Protein AF-A0A7C0XGK3-F1 (afdb_monomer)

Secondary structure (DSSP, 8-state):
-HHHHHHHHHHHHHHHHHHHHH---SSS----HHHHHHHHHHHHHHHTTS-HHHHHHHHHHHHHHHHHHHHHHHHHHHHHHHHHHHHHHHHHT-SS--HHHHHHHHHHHHHHHHHHHHHHHHHHHHHHHHHHHHH---HHHHHHHHHHHHHHHHHHHHHHHHHHHHHHH--S-PPPHHHHHHHHHHTTSS---PPPHHHHHHHHHHHT---

Solvent-accessible surface area (backbone atoms only — not comparable to full-atom values): 11890 Å² total; per-residue (Å²): 111,69,70,64,50,55,53,49,56,52,53,43,53,55,49,53,50,49,58,60,65,51,66,43,84,74,70,94,50,71,74,56,63,69,60,51,46,52,49,47,38,55,38,35,64,55,45,76,75,51,55,70,72,56,21,49,54,50,22,52,57,52,46,55,62,45,50,58,56,48,52,52,52,49,55,51,37,52,52,50,52,54,49,48,54,52,50,50,56,57,46,72,73,42,95,70,62,57,49,74,60,51,50,53,47,52,54,50,51,52,49,43,52,49,47,51,46,46,47,55,44,51,52,50,48,44,52,45,50,32,45,29,38,52,73,60,44,55,42,66,64,50,38,55,56,46,50,58,48,51,51,55,42,50,55,50,50,53,60,48,51,57,51,54,53,53,62,75,69,67,78,94,66,87,67,60,68,64,63,56,50,53,55,34,33,78,74,68,76,40,80,76,78,71,75,55,67,66,60,56,48,54,50,32,65,73,69,69,66,74,134

Mean predicted aligned error: 11.54 Å

Structure (mmCIF, N/CA/C/O backbone):
data_AF-A0A7C0XGK3-F1
#
_entry.id   AF-A0A7C0XGK3-F1
#
loop_
_atom_site.group_PDB
_atom_site.id
_atom_site.type_symbol
_atom_site.label_atom_id
_atom_site.label_alt_id
_atom_site.label_comp_id
_atom_site.label_asym_id
_atom_site.label_entity_id
_atom_site.label_seq_id
_atom_site.pdbx_PDB_ins_code
_atom_site.Cartn_x
_atom_site.Cartn_y
_atom_site.Cartn_z
_atom_site.occupancy
_atom_site.B_iso_or_equiv
_atom_site.auth_seq_id
_atom_site.auth_comp_id
_atom_site.auth_asym_id
_atom_site.auth_atom_id
_atom_site.pdbx_PDB_model_num
ATOM 1 N N . MET A 1 1 ? 28.664 -6.748 -25.716 1.00 57.19 1 MET A N 1
ATOM 2 C CA . MET A 1 1 ? 27.276 -6.239 -25.561 1.00 57.19 1 MET A CA 1
ATOM 3 C C . MET A 1 1 ? 26.579 -6.774 -24.309 1.00 57.19 1 MET A C 1
ATOM 5 O O . MET A 1 1 ? 26.089 -5.961 -23.534 1.00 57.19 1 MET A O 1
ATOM 9 N N . VAL A 1 2 ? 26.642 -8.084 -24.043 1.00 55.72 2 VAL A N 1
ATOM 10 C CA . VAL A 1 2 ? 25.993 -8.767 -22.899 1.00 55.72 2 VAL A CA 1
ATOM 11 C C . VAL A 1 2 ? 26.302 -8.158 -21.516 1.00 55.72 2 VAL A C 1
ATOM 13 O O . VAL A 1 2 ? 25.405 -7.996 -20.692 1.00 55.72 2 VAL A O 1
ATOM 16 N N . LEU A 1 3 ? 27.549 -7.739 -21.255 1.00 61.75 3 LEU A N 1
ATOM 17 C CA . LEU A 1 3 ? 27.932 -7.096 -19.983 1.00 61.75 3 LEU A CA 1
ATOM 18 C C . LEU A 1 3 ? 27.256 -5.727 -19.765 1.00 61.75 3 LEU A C 1
ATOM 20 O O . LEU A 1 3 ? 26.816 -5.429 -18.656 1.00 61.75 3 LEU A O 1
ATOM 24 N N . LYS A 1 4 ? 27.105 -4.914 -20.824 1.00 62.25 4 LYS A N 1
ATOM 25 C CA . LYS A 1 4 ? 26.388 -3.625 -20.751 1.00 62.25 4 LYS A CA 1
ATOM 26 C C . LYS A 1 4 ? 24.880 -3.828 -20.533 1.00 62.25 4 LYS A C 1
ATOM 28 O O . LYS A 1 4 ? 24.267 -3.031 -19.832 1.00 62.25 4 LYS A O 1
ATOM 33 N N . GLN A 1 5 ? 24.295 -4.893 -21.088 1.00 59.72 5 GLN A N 1
ATOM 34 C CA . GLN A 1 5 ? 22.875 -5.247 -20.920 1.00 59.72 5 GLN A CA 1
ATOM 35 C C . GLN A 1 5 ? 22.555 -5.750 -19.502 1.00 59.72 5 GLN A C 1
ATOM 37 O O . GLN A 1 5 ? 21.605 -5.269 -18.878 1.00 59.72 5 GLN A O 1
ATOM 42 N N . ARG A 1 6 ? 23.404 -6.620 -18.931 1.00 67.62 6 ARG A N 1
ATOM 43 C CA . ARG A 1 6 ? 23.291 -7.037 -17.518 1.00 67.62 6 ARG A CA 1
ATOM 44 C C . ARG A 1 6 ? 23.362 -5.847 -16.554 1.00 67.62 6 ARG A C 1
ATOM 46 O O . ARG A 1 6 ? 22.600 -5.797 -15.591 1.00 67.62 6 ARG A O 1
ATOM 53 N N . GLY A 1 7 ? 24.215 -4.861 -16.844 1.00 80.00 7 GLY A N 1
ATOM 54 C CA . GLY A 1 7 ? 24.306 -3.625 -16.061 1.00 80.00 7 GLY A CA 1
ATOM 55 C C . GLY A 1 7 ? 23.018 -2.789 -16.069 1.00 80.00 7 GLY A C 1
ATOM 56 O O . GLY A 1 7 ? 22.626 -2.272 -15.026 1.00 80.00 7 GLY A O 1
ATOM 57 N N . ARG A 1 8 ? 22.323 -2.691 -17.214 1.00 83.12 8 ARG A N 1
ATOM 58 C CA . ARG A 1 8 ? 21.055 -1.940 -17.329 1.00 83.12 8 ARG A CA 1
ATOM 59 C C . ARG A 1 8 ? 19.913 -2.603 -16.570 1.00 83.12 8 ARG A C 1
ATOM 61 O O . ARG A 1 8 ? 19.235 -1.926 -15.808 1.00 83.12 8 ARG A O 1
ATOM 68 N N . THR A 1 9 ? 19.753 -3.915 -16.729 1.00 85.56 9 THR A N 1
ATOM 69 C CA . THR A 1 9 ? 18.716 -4.694 -16.028 1.00 85.56 9 THR A CA 1
ATOM 70 C C . THR A 1 9 ? 18.857 -4.532 -14.513 1.00 85.56 9 THR A C 1
ATOM 72 O O . THR A 1 9 ? 17.900 -4.184 -13.829 1.00 85.56 9 THR A O 1
ATOM 75 N N . LYS A 1 10 ? 20.089 -4.655 -13.995 1.00 88.38 10 LYS A N 1
ATOM 76 C CA . LYS A 1 10 ? 20.389 -4.414 -12.576 1.00 88.38 10 LYS A CA 1
ATOM 77 C C . LYS A 1 10 ? 20.035 -2.987 -12.144 1.00 88.38 10 LYS A C 1
ATOM 79 O O . LYS A 1 10 ? 19.454 -2.795 -11.085 1.00 88.38 10 LYS A O 1
ATOM 84 N N . LYS A 1 11 ? 20.352 -1.985 -12.969 1.00 89.50 11 LYS A N 1
ATOM 85 C CA . LYS A 1 11 ? 20.044 -0.576 -12.684 1.00 89.50 11 LYS A CA 1
ATOM 86 C C . LYS A 1 11 ? 18.536 -0.312 -12.603 1.00 89.50 11 LYS A C 1
ATOM 88 O O . LYS A 1 11 ? 18.111 0.467 -11.757 1.00 89.50 11 LYS A O 1
ATOM 93 N N . ILE A 1 12 ? 17.737 -0.943 -13.465 1.00 87.69 12 ILE A N 1
ATOM 94 C CA . ILE A 1 12 ? 16.274 -0.812 -13.430 1.00 87.69 12 ILE A CA 1
ATOM 95 C C . ILE A 1 12 ? 15.708 -1.477 -12.170 1.00 87.69 12 ILE A C 1
ATOM 97 O O . ILE A 1 12 ? 14.911 -0.851 -11.480 1.00 87.69 12 ILE A O 1
ATOM 101 N N . LEU A 1 13 ? 16.179 -2.677 -11.815 1.00 90.81 13 LEU A N 1
ATOM 102 C CA . LEU A 1 13 ? 15.760 -3.361 -10.584 1.00 90.81 13 LEU A CA 1
ATOM 103 C C . LEU A 1 13 ? 16.082 -2.555 -9.323 1.00 90.81 13 LEU A C 1
ATOM 105 O O . LEU A 1 13 ? 15.227 -2.408 -8.457 1.00 90.81 13 LEU A O 1
ATOM 109 N N . GLU A 1 14 ? 17.280 -1.974 -9.233 1.00 89.69 14 GLU A N 1
ATOM 110 C CA . GLU A 1 14 ? 17.654 -1.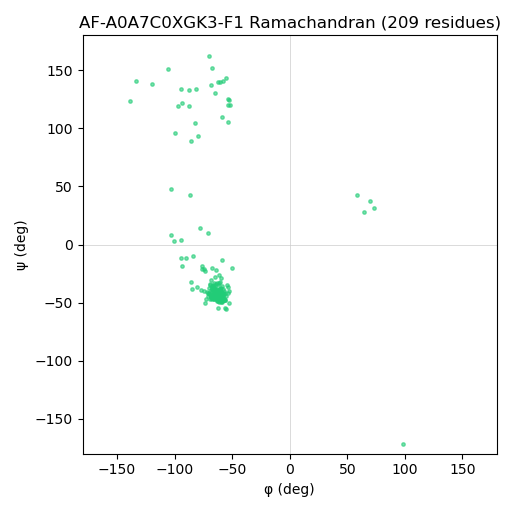110 -8.104 1.00 89.69 14 GLU A CA 1
ATOM 111 C C . GLU A 1 14 ? 16.740 0.117 -7.987 1.00 89.69 14 GLU A C 1
ATOM 113 O O . GLU A 1 14 ? 16.367 0.522 -6.888 1.00 89.69 14 GLU A O 1
ATOM 118 N N . ARG A 1 15 ? 16.333 0.708 -9.114 1.00 88.12 15 ARG A N 1
ATOM 119 C CA . ARG A 1 15 ? 15.388 1.834 -9.123 1.00 88.12 15 ARG A CA 1
ATOM 120 C C . ARG A 1 15 ? 13.972 1.416 -8.734 1.00 88.12 15 ARG A C 1
ATOM 122 O O . ARG A 1 15 ? 13.341 2.120 -7.954 1.00 88.12 15 ARG A O 1
ATOM 129 N N . ALA A 1 16 ? 13.495 0.277 -9.233 1.00 86.94 16 ALA A N 1
ATOM 130 C CA . ALA A 1 16 ? 12.203 -0.282 -8.842 1.00 86.94 16 ALA A CA 1
ATOM 131 C C . ALA A 1 16 ? 12.170 -0.592 -7.335 1.00 86.94 16 ALA A C 1
ATOM 133 O O . ALA A 1 16 ? 11.216 -0.231 -6.651 1.00 86.94 16 ALA A O 1
ATOM 134 N N . LYS A 1 17 ? 13.259 -1.155 -6.796 1.00 87.31 17 LYS A N 1
ATOM 135 C CA . LYS A 1 17 ? 13.432 -1.394 -5.359 1.00 87.31 17 LYS A CA 1
ATOM 136 C C . LYS A 1 17 ? 13.393 -0.096 -4.548 1.00 87.31 17 LYS A C 1
ATOM 138 O O . LYS A 1 17 ? 12.718 -0.042 -3.530 1.00 87.31 17 LYS A O 1
ATOM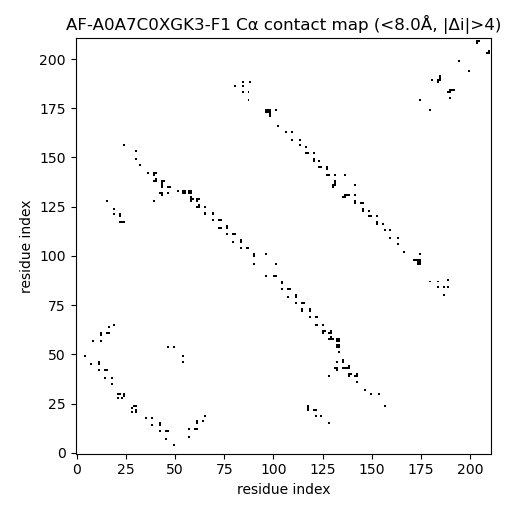 143 N N . ARG A 1 18 ? 14.053 0.970 -5.015 1.00 83.62 18 ARG A N 1
ATOM 144 C CA . ARG A 1 18 ? 13.972 2.291 -4.367 1.00 83.62 18 ARG A CA 1
ATOM 145 C C . ARG A 1 18 ? 12.550 2.841 -4.353 1.00 83.62 18 ARG A C 1
ATOM 147 O O . ARG A 1 18 ? 12.127 3.326 -3.316 1.00 83.62 18 ARG A O 1
ATOM 154 N N . LEU A 1 19 ? 11.813 2.744 -5.462 1.00 80.56 19 LEU A N 1
ATOM 155 C CA . LEU A 1 19 ? 10.409 3.175 -5.510 1.00 80.56 19 LEU A CA 1
ATOM 156 C C . LEU A 1 19 ? 9.549 2.401 -4.511 1.00 80.56 19 LEU A C 1
ATOM 158 O O . LEU A 1 19 ? 8.789 3.013 -3.769 1.00 80.56 19 LEU A O 1
ATOM 162 N N . ARG A 1 20 ? 9.719 1.077 -4.446 1.00 84.75 20 ARG A N 1
ATOM 163 C CA . ARG A 1 20 ? 9.061 0.217 -3.456 1.00 84.75 20 ARG A CA 1
ATOM 164 C C . ARG A 1 20 ? 9.365 0.660 -2.021 1.00 84.75 20 ARG A C 1
ATOM 166 O O . ARG A 1 20 ? 8.452 0.780 -1.214 1.00 84.75 20 ARG A O 1
ATOM 173 N N . ASP A 1 21 ? 10.637 0.908 -1.715 1.00 80.06 21 ASP A N 1
ATOM 174 C CA . ASP A 1 21 ? 11.097 1.262 -0.366 1.00 80.06 21 ASP A CA 1
ATOM 175 C C . ASP A 1 21 ? 10.763 2.723 0.014 1.00 80.06 21 ASP A C 1
ATOM 177 O O . ASP A 1 21 ? 10.744 3.067 1.192 1.00 80.06 21 ASP A O 1
ATOM 181 N N . MET A 1 22 ? 10.471 3.591 -0.963 1.00 71.62 22 MET A N 1
ATOM 182 C CA . MET A 1 22 ? 9.989 4.959 -0.726 1.00 71.62 22 MET A CA 1
ATOM 183 C C . MET A 1 22 ? 8.523 5.015 -0.282 1.00 71.62 22 MET A C 1
ATOM 185 O O . MET A 1 22 ? 8.121 6.003 0.328 1.00 71.62 22 MET A O 1
ATOM 189 N N . ILE A 1 23 ? 7.728 3.976 -0.552 1.00 66.44 23 ILE A N 1
ATOM 190 C CA . ILE A 1 23 ? 6.318 3.872 -0.134 1.00 66.44 23 ILE A CA 1
ATOM 191 C C . ILE A 1 23 ? 6.255 3.268 1.283 1.00 66.44 23 ILE A C 1
ATOM 193 O O . ILE A 1 23 ? 5.456 2.390 1.591 1.00 66.44 23 ILE A O 1
ATOM 197 N N . GLU A 1 24 ? 7.144 3.709 2.170 1.00 61.53 24 GLU A N 1
ATOM 198 C CA . GLU A 1 24 ? 7.035 3.465 3.606 1.00 61.53 24 GLU A CA 1
ATOM 199 C C . GLU A 1 24 ? 6.457 4.730 4.245 1.00 61.53 24 GLU A C 1
ATOM 201 O O . GLU A 1 24 ? 7.181 5.674 4.537 1.00 61.53 24 GLU A O 1
ATOM 206 N N . LEU A 1 25 ? 5.136 4.753 4.463 1.00 52.69 25 LEU A N 1
ATOM 207 C CA . LEU A 1 25 ? 4.420 5.870 5.109 1.00 52.69 25 LEU A CA 1
ATOM 208 C C . LEU A 1 25 ? 4.577 5.876 6.643 1.00 52.69 25 LEU A C 1
ATOM 210 O O . LEU A 1 25 ? 3.820 6.539 7.345 1.00 52.69 25 LEU A O 1
ATOM 214 N N . SER A 1 26 ? 5.527 5.111 7.187 1.00 45.66 26 SER A N 1
ATOM 215 C CA . SER A 1 26 ? 5.855 5.124 8.613 1.00 45.66 26 SER A CA 1
ATOM 216 C C . SER A 1 26 ? 7.061 6.032 8.879 1.00 45.66 26 SER A C 1
ATOM 218 O O . SER A 1 26 ? 8.160 5.747 8.402 1.00 45.66 26 SER A O 1
ATOM 220 N N . GLY A 1 27 ? 6.864 7.081 9.684 1.00 49.22 27 GLY A N 1
ATOM 221 C CA . GLY A 1 27 ? 7.887 8.070 10.062 1.00 49.22 27 GLY A CA 1
ATOM 222 C C . GLY A 1 27 ? 7.837 9.358 9.228 1.00 49.22 27 GLY A C 1
ATOM 223 O O . GLY A 1 27 ? 6.936 9.542 8.420 1.00 49.22 27 GLY A O 1
ATOM 224 N N . ASP A 1 28 ? 8.833 10.237 9.381 1.00 44.88 28 ASP A N 1
ATOM 225 C CA . ASP A 1 28 ? 8.894 11.572 8.739 1.00 44.88 28 ASP A CA 1
ATOM 226 C C . ASP A 1 28 ? 9.144 11.548 7.214 1.00 44.88 28 ASP A C 1
ATOM 228 O O . ASP A 1 28 ? 9.438 12.570 6.585 1.00 44.88 28 ASP A O 1
ATOM 232 N N . ARG A 1 29 ? 9.079 10.373 6.580 1.00 50.00 29 ARG A N 1
ATOM 233 C CA . ARG A 1 29 ? 9.390 10.200 5.159 1.00 50.00 29 ARG A CA 1
ATOM 234 C C . ARG A 1 29 ? 8.158 10.501 4.315 1.00 50.00 29 ARG A C 1
ATOM 236 O O . ARG A 1 29 ? 7.381 9.616 3.974 1.00 50.00 29 ARG A O 1
ATOM 243 N N . ARG A 1 30 ? 7.996 11.772 3.943 1.00 55.66 30 ARG A N 1
ATOM 244 C CA . ARG A 1 30 ? 7.049 12.164 2.891 1.00 55.66 30 ARG A CA 1
ATOM 245 C C . ARG A 1 30 ? 7.445 11.523 1.56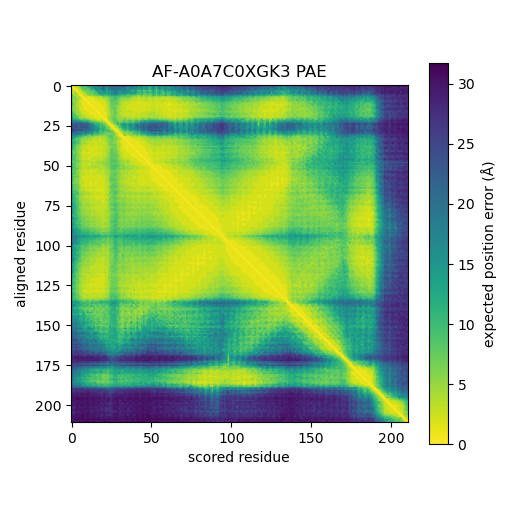2 1.00 55.66 30 ARG A C 1
ATOM 247 O O . ARG A 1 30 ? 8.624 11.481 1.208 1.00 55.66 30 ARG A O 1
ATOM 254 N N . ILE A 1 31 ? 6.442 11.073 0.812 1.00 62.84 31 ILE A N 1
ATOM 255 C CA . ILE A 1 31 ? 6.610 10.631 -0.572 1.00 62.84 31 ILE A CA 1
ATOM 256 C C . ILE A 1 31 ? 7.1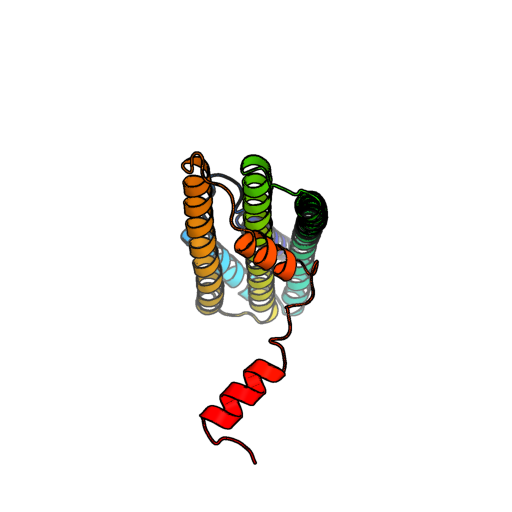90 11.800 -1.387 1.00 62.84 31 ILE A C 1
ATOM 258 O O . ILE A 1 31 ? 6.503 12.788 -1.646 1.00 62.84 31 ILE A O 1
ATOM 262 N N . ASP A 1 32 ? 8.456 11.701 -1.806 1.00 70.88 32 ASP A N 1
ATOM 263 C CA . ASP A 1 32 ? 9.064 12.693 -2.698 1.00 70.88 32 ASP A CA 1
ATOM 264 C C . ASP A 1 32 ? 8.635 12.443 -4.149 1.00 70.88 32 ASP A C 1
ATOM 266 O O . ASP A 1 32 ? 9.255 11.689 -4.908 1.00 70.88 32 ASP A O 1
ATOM 270 N N . MET A 1 33 ? 7.568 13.139 -4.534 1.00 70.38 33 MET A N 1
ATOM 271 C CA . MET A 1 33 ? 6.983 13.124 -5.874 1.00 70.38 33 MET A CA 1
ATOM 272 C C . MET A 1 33 ? 8.006 13.438 -6.972 1.00 70.38 33 MET A C 1
ATOM 274 O O . MET A 1 33 ? 7.978 12.834 -8.047 1.00 70.38 33 MET A O 1
ATOM 278 N N . LYS A 1 34 ? 8.959 14.345 -6.719 1.00 75.50 34 LYS A N 1
ATOM 279 C CA . LYS A 1 34 ? 9.990 14.701 -7.703 1.00 75.50 34 LYS A CA 1
ATOM 280 C C . LYS A 1 34 ? 10.924 13.519 -7.952 1.00 75.50 34 LYS A C 1
ATOM 282 O O . LYS A 1 34 ? 11.245 13.220 -9.106 1.00 75.50 34 LYS A O 1
ATOM 287 N N . THR A 1 35 ? 11.317 12.828 -6.885 1.00 77.94 35 THR A N 1
ATOM 288 C CA . THR A 1 35 ? 12.155 11.626 -6.968 1.00 77.94 35 THR A CA 1
ATOM 289 C C . THR A 1 35 ? 11.422 10.471 -7.646 1.00 77.94 35 THR A C 1
ATOM 291 O O . THR A 1 35 ? 12.020 9.789 -8.484 1.00 77.94 35 THR A O 1
ATOM 294 N N . ILE A 1 36 ? 10.125 10.282 -7.383 1.00 76.88 36 ILE A N 1
ATOM 295 C CA . ILE A 1 36 ? 9.326 9.263 -8.079 1.00 76.88 36 ILE A CA 1
ATOM 296 C C . ILE A 1 36 ? 9.271 9.544 -9.584 1.00 76.88 36 ILE A C 1
ATOM 298 O O . ILE A 1 36 ? 9.595 8.659 -10.383 1.00 76.88 36 ILE A O 1
ATOM 302 N N . ARG A 1 37 ? 8.941 10.782 -9.985 1.00 75.62 37 ARG A N 1
ATOM 303 C CA . ARG A 1 37 ? 8.871 11.179 -11.401 1.00 75.62 37 ARG A CA 1
ATOM 304 C C . ARG A 1 37 ? 10.183 10.935 -12.128 1.00 75.62 37 ARG A C 1
ATOM 306 O O . ARG A 1 37 ? 10.200 10.369 -13.222 1.00 75.62 37 ARG A O 1
ATOM 313 N N . LEU A 1 38 ? 11.288 11.367 -11.519 1.00 82.31 38 LEU A N 1
ATOM 314 C CA . LEU A 1 38 ? 12.618 11.185 -12.087 1.00 82.31 38 LEU A CA 1
ATOM 315 C C . LEU A 1 38 ? 12.938 9.696 -12.253 1.00 82.31 38 LEU A C 1
ATOM 317 O O . LEU A 1 38 ? 13.403 9.280 -13.313 1.00 82.31 38 LEU A O 1
ATOM 321 N N . THR A 1 39 ? 12.630 8.888 -11.239 1.00 83.50 39 THR A N 1
ATOM 322 C CA . THR A 1 39 ? 12.921 7.453 -11.250 1.00 83.50 39 THR A CA 1
ATOM 323 C C . THR A 1 39 ? 12.130 6.715 -12.331 1.00 83.50 39 THR A C 1
ATOM 325 O O . THR A 1 39 ? 12.717 5.922 -13.066 1.00 83.50 39 THR A O 1
ATOM 328 N N . LEU A 1 40 ? 10.837 7.013 -12.503 1.00 79.94 40 LEU A N 1
ATOM 329 C CA . LEU A 1 40 ? 10.013 6.433 -13.574 1.00 79.94 40 LEU A CA 1
ATOM 330 C C . LEU A 1 40 ? 10.543 6.796 -14.963 1.00 79.94 40 LEU A C 1
ATOM 332 O O . LEU A 1 40 ? 10.686 5.925 -15.822 1.00 79.94 40 LEU A O 1
ATOM 336 N N . ARG A 1 41 ? 10.914 8.066 -15.169 1.00 82.31 41 ARG A N 1
ATOM 337 C CA . ARG A 1 41 ? 11.508 8.526 -16.431 1.00 82.31 41 ARG A CA 1
ATOM 338 C C . ARG A 1 41 ? 12.818 7.817 -16.737 1.00 82.31 41 ARG A C 1
ATOM 340 O O . ARG A 1 41 ? 13.066 7.420 -17.874 1.00 82.31 41 ARG A O 1
ATOM 347 N N . GLU A 1 42 ? 13.658 7.637 -15.729 1.00 85.69 42 GLU A N 1
ATOM 348 C CA . GLU A 1 42 ? 14.908 6.905 -15.867 1.00 85.69 42 GLU A CA 1
ATOM 349 C C . GLU A 1 42 ? 14.708 5.414 -16.171 1.00 85.69 42 GLU A C 1
ATOM 351 O O . GLU A 1 42 ? 15.473 4.859 -16.962 1.00 85.69 42 GLU A O 1
ATOM 356 N N . ILE A 1 43 ? 13.704 4.774 -15.563 1.00 85.44 43 ILE A N 1
ATOM 357 C CA . ILE A 1 43 ? 13.334 3.381 -15.846 1.00 85.44 43 ILE A CA 1
ATOM 358 C C . ILE A 1 43 ? 12.883 3.251 -17.300 1.00 85.44 43 ILE A C 1
ATOM 360 O O . ILE A 1 43 ? 13.481 2.478 -18.045 1.00 85.44 43 ILE A O 1
ATOM 364 N N . ALA A 1 44 ? 11.907 4.047 -17.732 1.00 82.50 44 ALA A N 1
ATOM 365 C CA . ALA A 1 44 ? 11.369 4.001 -19.090 1.00 82.50 44 ALA A CA 1
ATOM 366 C C . ALA A 1 44 ? 12.449 4.254 -20.165 1.00 82.50 44 ALA A C 1
ATOM 368 O O . ALA A 1 44 ? 12.541 3.515 -21.146 1.00 82.50 44 ALA A O 1
ATOM 369 N N . ASN A 1 45 ? 13.352 5.219 -19.943 1.00 83.56 45 ASN A N 1
ATOM 370 C CA . ASN A 1 45 ? 14.482 5.486 -20.844 1.00 83.56 45 ASN A CA 1
ATOM 371 C C . ASN A 1 45 ? 15.454 4.301 -20.987 1.00 83.56 45 ASN A C 1
ATOM 373 O O . ASN A 1 45 ? 16.101 4.149 -22.027 1.00 83.56 45 ASN A O 1
ATOM 377 N N . ASP A 1 46 ? 15.635 3.504 -19.933 1.00 86.00 46 ASP A N 1
ATOM 378 C CA . ASP A 1 46 ? 16.512 2.334 -19.968 1.00 86.00 46 ASP A CA 1
ATOM 379 C C . ASP A 1 46 ? 15.784 1.086 -20.498 1.00 86.00 46 ASP A C 1
ATOM 381 O O . ASP A 1 46 ? 16.409 0.301 -21.213 1.00 86.00 46 ASP A O 1
ATOM 385 N N . VAL A 1 47 ? 14.475 0.958 -20.246 1.00 85.44 47 VAL A N 1
ATOM 386 C CA . VAL A 1 47 ? 13.581 -0.076 -20.806 1.00 85.44 47 VAL A CA 1
ATOM 387 C C . VAL A 1 47 ? 13.483 0.026 -22.327 1.00 85.44 47 VAL A C 1
ATOM 389 O O . VAL A 1 47 ? 13.566 -0.996 -23.003 1.00 85.44 47 VAL A O 1
ATOM 392 N N . ALA A 1 48 ? 13.401 1.238 -22.885 1.00 83.81 48 ALA A N 1
ATOM 393 C CA . ALA A 1 48 ? 13.345 1.462 -24.336 1.00 83.81 48 ALA A CA 1
ATOM 394 C C . ALA A 1 48 ? 14.565 0.901 -25.104 1.00 83.81 48 ALA A C 1
ATOM 396 O O . ALA A 1 48 ? 14.548 0.808 -26.328 1.00 83.81 48 ALA A O 1
ATOM 397 N N . LYS A 1 49 ? 15.642 0.535 -24.395 1.00 85.81 49 LYS A N 1
ATOM 398 C CA . LYS A 1 49 ? 16.884 -0.024 -24.956 1.00 85.81 49 LYS A CA 1
ATOM 399 C C . LYS A 1 49 ? 16.996 -1.543 -24.769 1.00 85.81 49 LYS A C 1
ATOM 401 O O . LYS A 1 49 ? 18.091 -2.080 -24.973 1.00 85.81 49 LYS A O 1
ATOM 406 N N . LEU A 1 50 ? 15.937 -2.199 -24.294 1.00 85.56 50 LEU A N 1
ATOM 407 C CA . LEU A 1 50 ? 15.860 -3.639 -24.048 1.00 85.56 50 LEU A CA 1
ATOM 408 C C . LEU A 1 50 ? 15.008 -4.330 -25.117 1.00 85.56 50 LEU A C 1
ATOM 410 O O . LEU A 1 50 ? 14.080 -3.744 -25.671 1.00 85.56 50 LEU A O 1
ATOM 414 N N . SER A 1 51 ? 15.312 -5.598 -25.380 1.00 88.00 51 SER A N 1
ATOM 415 C CA . SER A 1 51 ? 14.454 -6.481 -26.180 1.00 88.00 51 SER A CA 1
ATOM 416 C C . SER A 1 51 ? 13.164 -6.843 -25.433 1.00 88.00 51 SER A C 1
ATOM 418 O O . SER A 1 51 ? 13.086 -6.723 -24.213 1.00 88.00 51 SER A O 1
ATOM 420 N N . GLU A 1 52 ? 12.144 -7.322 -26.147 1.00 87.06 52 GLU A N 1
ATOM 421 C CA . GLU A 1 52 ? 10.887 -7.807 -25.543 1.00 87.06 52 GLU A CA 1
ATOM 422 C C . GLU A 1 52 ? 11.114 -8.902 -24.497 1.00 87.06 52 GLU A C 1
ATOM 424 O O . GLU A 1 52 ? 10.608 -8.802 -23.385 1.00 87.06 52 GLU A O 1
ATOM 429 N N . ILE A 1 53 ? 11.974 -9.877 -24.796 1.00 89.12 53 ILE A N 1
ATOM 430 C CA . ILE A 1 53 ? 12.306 -10.971 -23.870 1.00 89.12 53 ILE A CA 1
ATOM 431 C C . ILE A 1 53 ? 12.952 -10.432 -22.582 1.00 89.12 53 ILE A C 1
ATOM 433 O O . ILE A 1 53 ? 12.680 -10.918 -21.482 1.00 89.12 53 ILE A O 1
ATOM 437 N N . GLU A 1 54 ? 13.821 -9.424 -22.698 1.00 87.81 54 GLU A N 1
ATOM 438 C CA . GLU A 1 54 ? 14.439 -8.775 -21.537 1.00 87.81 54 GLU A CA 1
ATOM 439 C C . GLU A 1 54 ? 13.415 -7.976 -20.724 1.00 87.81 54 GLU A C 1
ATOM 441 O O . GLU A 1 54 ? 13.469 -8.010 -19.494 1.00 87.8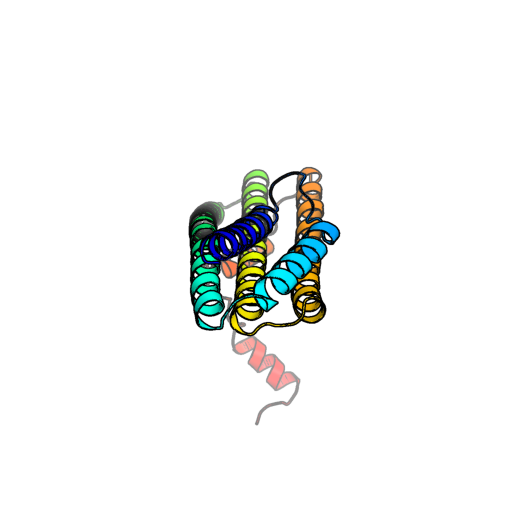1 54 GLU A O 1
ATOM 446 N N . ARG A 1 55 ? 12.477 -7.297 -21.395 1.00 89.12 55 ARG A N 1
ATOM 447 C CA . ARG A 1 55 ? 11.377 -6.558 -20.763 1.00 89.12 55 ARG A CA 1
ATOM 448 C C . ARG A 1 55 ? 10.457 -7.486 -19.975 1.00 89.12 55 ARG A C 1
ATOM 450 O O . ARG A 1 55 ? 10.235 -7.232 -18.796 1.00 89.12 55 ARG A O 1
ATOM 457 N N . ASP A 1 56 ? 10.021 -8.596 -20.564 1.00 90.31 56 ASP A N 1
ATOM 458 C CA . ASP A 1 56 ? 9.180 -9.590 -19.885 1.00 90.31 56 ASP A CA 1
ATOM 459 C C . ASP A 1 56 ? 9.873 -10.193 -18.660 1.00 90.31 56 ASP A C 1
ATOM 461 O O . ASP A 1 56 ? 9.280 -10.314 -17.585 1.00 90.31 56 ASP A O 1
ATOM 465 N N . ARG A 1 57 ? 11.155 -10.555 -18.792 1.00 91.38 57 ARG A N 1
ATOM 466 C CA . ARG A 1 57 ? 11.928 -11.096 -17.668 1.00 91.38 57 ARG A CA 1
ATOM 467 C C . ARG A 1 57 ? 12.061 -10.075 -16.541 1.00 91.38 57 ARG A C 1
ATOM 469 O O . ARG A 1 57 ? 11.917 -10.435 -15.377 1.00 91.38 57 ARG A O 1
ATOM 476 N N . LEU A 1 58 ? 12.348 -8.824 -16.886 1.00 91.88 58 LEU A N 1
ATOM 477 C CA . LEU A 1 58 ? 12.500 -7.738 -15.926 1.00 91.88 58 LEU A CA 1
ATOM 478 C C . LEU A 1 58 ? 11.174 -7.399 -15.236 1.00 91.88 58 LEU A C 1
ATOM 480 O O . LEU A 1 58 ? 11.174 -7.162 -14.033 1.00 91.88 58 LEU A O 1
ATOM 484 N N . ALA A 1 59 ? 10.059 -7.429 -15.968 1.00 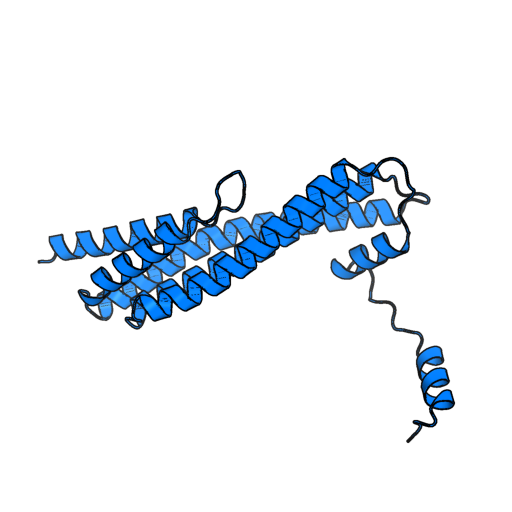92.50 59 ALA A N 1
ATOM 485 C CA . ALA A 1 59 ? 8.724 -7.215 -15.424 1.00 92.50 59 ALA A CA 1
ATOM 486 C C . ALA A 1 59 ? 8.389 -8.245 -14.332 1.00 92.50 59 ALA A C 1
ATOM 488 O O . ALA A 1 59 ? 7.993 -7.847 -13.243 1.00 92.50 59 ALA A O 1
ATOM 489 N N . ARG A 1 60 ? 8.664 -9.539 -14.563 1.00 93.50 60 ARG A N 1
ATOM 490 C CA . ARG A 1 60 ? 8.484 -10.592 -13.539 1.00 93.50 60 ARG A CA 1
ATOM 491 C C . ARG A 1 60 ? 9.351 -10.368 -12.302 1.00 93.50 60 ARG A C 1
ATOM 493 O O . ARG A 1 60 ? 8.880 -10.495 -11.186 1.00 93.50 60 ARG A O 1
ATOM 500 N N . GLN A 1 61 ? 10.611 -9.974 -12.491 1.00 93.62 61 GLN A N 1
ATOM 501 C CA . GLN A 1 61 ? 11.500 -9.685 -11.360 1.00 93.62 61 GLN A CA 1
ATOM 502 C C . GLN A 1 61 ? 11.047 -8.466 -10.547 1.00 93.62 61 GLN A C 1
ATOM 504 O O . GLN A 1 61 ? 11.278 -8.412 -9.342 1.00 93.62 61 GLN A O 1
ATOM 509 N N . ILE A 1 62 ? 10.451 -7.465 -11.200 1.00 91.44 62 ILE A N 1
ATOM 510 C CA . ILE A 1 62 ? 9.851 -6.315 -10.517 1.00 91.44 62 ILE A CA 1
ATOM 511 C C . ILE A 1 62 ? 8.597 -6.751 -9.760 1.00 91.44 62 ILE A C 1
ATOM 513 O O . ILE A 1 62 ? 8.432 -6.338 -8.618 1.00 91.44 62 ILE A O 1
ATOM 517 N N . ASP A 1 63 ? 7.759 -7.593 -10.361 1.00 93.25 63 ASP A N 1
ATOM 518 C CA . ASP A 1 63 ? 6.571 -8.153 -9.716 1.00 93.25 63 ASP A CA 1
ATOM 519 C C . ASP A 1 63 ? 6.944 -8.890 -8.417 1.00 93.25 63 ASP A C 1
ATOM 521 O O . ASP A 1 63 ? 6.524 -8.467 -7.338 1.00 93.25 63 ASP A O 1
ATOM 525 N N . ASP A 1 64 ? 7.876 -9.852 -8.492 1.00 93.50 64 ASP A N 1
ATOM 526 C CA . ASP A 1 64 ? 8.388 -10.614 -7.338 1.00 93.50 64 ASP A CA 1
ATOM 527 C C . ASP A 1 64 ? 8.897 -9.693 -6.205 1.00 93.50 64 ASP A C 1
ATOM 529 O O . ASP A 1 64 ? 8.638 -9.919 -5.019 1.00 93.50 64 ASP A O 1
ATOM 533 N N . LEU A 1 65 ? 9.616 -8.616 -6.560 1.00 89.69 65 LEU A N 1
ATOM 534 C CA . LEU A 1 65 ? 10.167 -7.652 -5.597 1.00 89.69 65 LEU A CA 1
ATOM 535 C C . LEU A 1 65 ? 9.089 -6.904 -4.807 1.00 89.69 65 LEU A C 1
ATOM 537 O O . LEU A 1 65 ? 9.340 -6.507 -3.660 1.00 89.69 65 LEU A O 1
ATOM 541 N N . PHE A 1 66 ? 7.943 -6.636 -5.430 1.00 91.00 66 PHE A N 1
ATOM 542 C CA . PHE A 1 66 ? 6.812 -5.977 -4.785 1.00 91.00 66 PHE A CA 1
ATOM 543 C C . PHE A 1 66 ? 5.941 -6.986 -4.036 1.00 91.00 66 PHE A C 1
ATOM 545 O O . PHE A 1 66 ? 5.516 -6.673 -2.923 1.00 91.00 66 PHE A O 1
ATOM 552 N N . GLU A 1 67 ? 5.727 -8.189 -4.579 1.00 92.44 67 GLU A N 1
ATOM 553 C CA . GLU A 1 67 ? 4.944 -9.243 -3.923 1.00 92.44 67 GLU A CA 1
ATOM 554 C C . GLU A 1 67 ? 5.494 -9.597 -2.538 1.00 92.44 67 GLU A C 1
ATOM 556 O O . GLU A 1 67 ? 4.721 -9.689 -1.585 1.00 92.44 67 GLU A O 1
ATOM 561 N N . GLU A 1 68 ? 6.818 -9.697 -2.383 1.00 88.62 68 GLU A N 1
ATOM 562 C CA . GLU A 1 68 ? 7.453 -9.952 -1.082 1.00 88.62 68 GLU A CA 1
ATOM 563 C C . GLU A 1 68 ? 7.062 -8.888 -0.038 1.00 88.62 68 GLU A C 1
ATOM 565 O O . GLU A 1 68 ? 6.655 -9.202 1.084 1.00 88.62 68 GLU A O 1
ATOM 570 N N . LYS A 1 69 ? 7.135 -7.605 -0.415 1.00 85.06 69 LYS A N 1
ATOM 571 C CA . LYS A 1 69 ? 6.808 -6.484 0.480 1.00 85.06 69 LYS A CA 1
ATOM 572 C C . LYS A 1 69 ? 5.309 -6.420 0.777 1.00 85.06 69 LYS A C 1
ATOM 574 O O . LYS A 1 69 ? 4.929 -6.206 1.930 1.00 85.06 69 LYS A O 1
ATOM 579 N N . ILE A 1 70 ? 4.472 -6.631 -0.239 1.00 90.88 70 ILE A N 1
ATOM 580 C CA . ILE A 1 70 ? 3.010 -6.677 -0.114 1.00 90.88 70 ILE A CA 1
ATOM 581 C C . ILE A 1 70 ? 2.602 -7.815 0.827 1.00 90.88 70 ILE A C 1
ATOM 583 O O . ILE A 1 70 ? 1.782 -7.599 1.717 1.00 90.88 70 ILE A O 1
ATOM 587 N N . ALA A 1 71 ? 3.200 -9.001 0.698 1.00 91.06 71 ALA A N 1
ATOM 588 C CA . ALA A 1 71 ? 2.907 -10.149 1.553 1.00 91.06 71 ALA A CA 1
ATOM 589 C C . ALA A 1 71 ? 3.226 -9.870 3.031 1.00 91.06 71 ALA A C 1
ATOM 591 O O . ALA A 1 71 ? 2.404 -10.161 3.904 1.00 91.06 71 ALA A O 1
ATOM 592 N N . ILE A 1 72 ? 4.376 -9.247 3.317 1.00 88.88 72 ILE A N 1
ATOM 593 C CA . ILE A 1 72 ? 4.747 -8.838 4.682 1.00 88.88 72 ILE A CA 1
ATOM 594 C C . ILE A 1 72 ? 3.716 -7.856 5.250 1.00 88.88 72 ILE A C 1
ATOM 596 O O . ILE A 1 72 ? 3.215 -8.056 6.359 1.00 88.88 72 ILE A O 1
ATOM 600 N N . LEU A 1 73 ? 3.368 -6.817 4.484 1.00 87.00 73 LEU A N 1
ATOM 601 C CA . LEU A 1 73 ? 2.429 -5.792 4.933 1.00 87.00 73 LEU A CA 1
ATOM 602 C C . LEU A 1 73 ? 1.013 -6.356 5.133 1.00 87.00 73 LEU A C 1
ATOM 604 O O . LEU A 1 73 ? 0.380 -6.056 6.145 1.00 87.00 73 LEU A O 1
ATOM 608 N N . ARG A 1 74 ? 0.544 -7.245 4.244 1.00 91.88 74 ARG A N 1
ATOM 609 C CA . ARG A 1 74 ? -0.718 -7.988 4.418 1.00 91.88 74 ARG A CA 1
ATOM 610 C C . ARG A 1 74 ? -0.710 -8.795 5.714 1.00 91.88 74 ARG A C 1
ATOM 612 O O . ARG A 1 74 ? -1.673 -8.726 6.476 1.00 91.88 74 ARG A O 1
ATOM 619 N N . GLY A 1 75 ? 0.388 -9.490 6.015 1.00 91.81 75 GLY A N 1
ATOM 620 C CA . GLY A 1 75 ? 0.541 -10.240 7.264 1.00 91.81 75 GLY A CA 1
ATOM 621 C C . GLY A 1 75 ? 0.447 -9.354 8.514 1.00 91.81 75 GLY A C 1
ATOM 622 O O . GLY A 1 75 ? -0.225 -9.708 9.488 1.00 91.81 75 GLY A O 1
ATOM 623 N N . TRP A 1 76 ? 1.068 -8.170 8.492 1.00 90.75 76 TRP A N 1
ATOM 624 C CA . TRP A 1 76 ? 0.958 -7.196 9.586 1.00 90.75 76 TRP A CA 1
ATOM 625 C C . TRP A 1 76 ? -0.460 -6.648 9.731 1.00 90.75 76 TRP A C 1
ATOM 627 O O . TRP A 1 76 ? -1.006 -6.652 10.839 1.00 90.75 76 TRP A O 1
ATOM 637 N N . ARG A 1 77 ? -1.081 -6.258 8.616 1.00 93.12 77 ARG A N 1
ATOM 638 C CA . ARG A 1 77 ? -2.463 -5.777 8.560 1.00 93.12 77 ARG A CA 1
ATOM 639 C C . ARG A 1 77 ? -3.427 -6.808 9.139 1.00 93.12 77 ARG A C 1
ATOM 641 O O . ARG A 1 77 ? -4.241 -6.483 10.002 1.00 93.12 77 ARG A O 1
ATOM 648 N N . GLU A 1 78 ? -3.318 -8.072 8.734 1.00 94.44 78 GLU A N 1
ATOM 649 C CA . GLU A 1 78 ? -4.135 -9.163 9.277 1.00 94.44 78 GLU A CA 1
ATOM 650 C C . GLU A 1 78 ? -3.953 -9.347 10.784 1.00 94.44 78 GLU A C 1
ATOM 652 O O . GLU A 1 78 ? -4.933 -9.543 11.508 1.00 94.44 78 GLU A O 1
ATOM 657 N N . SER A 1 79 ? -2.713 -9.273 11.271 1.00 93.69 79 SER A N 1
ATOM 658 C CA . SER A 1 79 ? -2.417 -9.347 12.704 1.00 93.69 79 SER A CA 1
ATOM 659 C C . SER A 1 79 ? -3.113 -8.218 13.474 1.00 93.69 79 SER A C 1
ATOM 661 O O . SER A 1 79 ? -3.777 -8.470 14.488 1.00 93.69 79 SER A O 1
ATOM 663 N N . ARG A 1 80 ? -3.067 -6.982 12.954 1.00 92.88 80 ARG A N 1
ATOM 664 C CA . ARG A 1 80 ? -3.797 -5.843 13.533 1.00 92.88 80 ARG A CA 1
ATOM 665 C C . ARG A 1 80 ? -5.312 -6.044 13.491 1.00 92.88 80 ARG A C 1
ATOM 667 O O . ARG A 1 80 ? -5.972 -5.774 14.491 1.00 92.88 80 ARG A O 1
ATOM 674 N N . VAL A 1 81 ? -5.862 -6.582 12.401 1.00 95.12 81 VAL A N 1
ATOM 675 C CA . VAL A 1 81 ? -7.300 -6.891 12.286 1.00 95.12 81 VAL A CA 1
ATOM 676 C C . VAL A 1 81 ? -7.741 -7.947 13.303 1.00 95.12 81 VAL A C 1
ATOM 678 O O . VAL A 1 81 ? -8.792 -7.816 13.932 1.00 95.12 81 VAL A O 1
ATOM 681 N N . ARG A 1 82 ? -6.943 -8.996 13.531 1.00 95.06 82 ARG A N 1
ATOM 682 C CA . ARG A 1 82 ? -7.238 -9.977 14.591 1.00 95.06 82 ARG A CA 1
ATOM 683 C C . ARG A 1 82 ? -7.220 -9.313 15.967 1.00 95.06 82 ARG A C 1
ATOM 685 O O . ARG A 1 82 ? -8.112 -9.559 16.780 1.00 95.06 82 ARG A O 1
ATOM 692 N N . ARG A 1 83 ? -6.243 -8.434 16.205 1.00 94.69 83 ARG A N 1
ATOM 693 C CA . ARG A 1 83 ? -6.114 -7.686 17.458 1.00 94.69 83 ARG A CA 1
ATOM 694 C C . ARG A 1 83 ? -7.303 -6.755 17.699 1.00 94.69 83 ARG A C 1
ATOM 696 O O . ARG A 1 83 ? -7.879 -6.819 18.782 1.00 94.69 83 ARG A O 1
ATOM 703 N N . ILE A 1 84 ? -7.713 -5.947 16.718 1.00 93.56 84 ILE A N 1
ATOM 704 C CA . ILE A 1 84 ? -8.849 -5.029 16.893 1.00 93.56 84 ILE A CA 1
ATOM 705 C C . ILE A 1 84 ? -10.150 -5.798 17.113 1.00 93.56 84 ILE A C 1
ATOM 707 O O . ILE A 1 84 ? -10.915 -5.444 18.005 1.00 93.56 84 ILE A O 1
ATOM 711 N N . ARG A 1 85 ? -10.350 -6.921 16.408 1.00 93.75 85 ARG A N 1
ATOM 712 C CA . ARG A 1 85 ? -11.496 -7.811 16.638 1.00 93.75 85 ARG A CA 1
ATOM 713 C C . ARG A 1 85 ? -11.532 -8.344 18.067 1.00 93.75 85 ARG A C 1
ATOM 715 O O . ARG A 1 85 ? -12.591 -8.357 18.685 1.00 93.75 85 ARG A O 1
ATOM 722 N N . SER A 1 86 ? -10.386 -8.771 18.599 1.00 93.81 86 SER A N 1
ATOM 723 C CA . SER A 1 86 ? -10.283 -9.228 19.989 1.00 93.81 86 SER A CA 1
ATOM 724 C C . SER A 1 86 ? -10.612 -8.112 20.981 1.00 93.81 86 SER A C 1
ATOM 726 O O . SER A 1 86 ? -11.356 -8.343 21.929 1.00 93.81 86 SER A O 1
ATOM 728 N N . MET A 1 87 ? -10.090 -6.903 20.755 1.00 92.44 87 MET A N 1
ATOM 729 C CA . MET A 1 87 ? -10.335 -5.753 21.630 1.00 92.44 87 MET A CA 1
ATOM 730 C C . MET A 1 87 ? -11.804 -5.322 21.601 1.00 92.44 87 MET A C 1
ATOM 732 O O . MET A 1 87 ? -12.389 -5.085 22.650 1.00 92.44 87 MET A O 1
ATOM 736 N N . LEU A 1 88 ? -12.428 -5.277 20.424 1.00 91.19 88 LEU A N 1
ATOM 737 C CA . LEU A 1 88 ? -13.847 -4.947 20.278 1.00 91.19 88 LEU A CA 1
ATOM 738 C C . LEU A 1 88 ? -14.755 -5.974 20.973 1.00 91.19 88 LEU A C 1
ATOM 740 O O . LEU A 1 88 ? -15.703 -5.581 21.648 1.00 91.19 88 LEU A O 1
ATOM 744 N N . LYS A 1 89 ? -14.437 -7.276 20.885 1.00 90.44 89 LYS A N 1
ATOM 745 C CA . LYS A 1 89 ? -15.142 -8.322 21.649 1.00 90.44 89 LYS A CA 1
ATOM 746 C C . LYS A 1 89 ? -15.020 -8.111 23.158 1.00 90.44 89 LYS A C 1
ATOM 748 O O . LYS A 1 89 ? -16.011 -8.252 23.863 1.00 90.44 89 LYS A O 1
ATOM 753 N N . GLU A 1 90 ? -13.829 -7.764 23.649 1.00 89.69 90 GLU A N 1
ATOM 754 C CA . GLU A 1 90 ? -13.610 -7.458 25.069 1.00 89.69 90 GLU A CA 1
ATOM 755 C C . GLU A 1 90 ? -14.453 -6.253 25.509 1.00 89.69 90 GLU A C 1
ATOM 757 O O . GLU A 1 90 ? -15.127 -6.314 26.535 1.00 89.69 90 GLU A O 1
ATOM 762 N N . LEU A 1 91 ? -14.457 -5.177 24.713 1.00 87.12 91 LEU A N 1
ATOM 763 C CA . LEU A 1 91 ? -15.227 -3.967 24.999 1.00 87.12 91 LEU A CA 1
ATOM 764 C C . LEU A 1 91 ? -16.738 -4.217 25.004 1.00 87.12 91 LEU A C 1
ATOM 766 O O . LEU A 1 91 ? -17.427 -3.683 25.866 1.00 87.12 91 LEU A O 1
ATOM 770 N N . ALA A 1 92 ? -17.244 -5.061 24.104 1.00 85.62 92 ALA A N 1
ATOM 771 C CA . ALA A 1 92 ? -18.665 -5.399 24.026 1.00 85.62 92 ALA A CA 1
ATOM 772 C C . ALA A 1 92 ? -19.201 -6.129 25.274 1.00 85.62 92 ALA A C 1
ATOM 774 O O . ALA A 1 92 ? -20.403 -6.115 25.521 1.00 85.62 92 ALA A O 1
ATOM 775 N N . LEU A 1 93 ? -18.329 -6.763 26.065 1.00 87.19 93 LEU A N 1
ATOM 776 C CA . LEU A 1 93 ? -18.704 -7.427 27.320 1.00 87.19 93 LEU A CA 1
ATOM 777 C C . LEU A 1 93 ? -18.763 -6.459 28.512 1.00 87.19 93 LEU A C 1
ATOM 779 O O . LEU A 1 93 ? -19.204 -6.838 29.599 1.00 87.19 93 LEU A O 1
ATOM 783 N N . MET A 1 94 ? -18.291 -5.222 28.346 1.00 84.06 94 MET A N 1
ATOM 784 C CA . MET A 1 94 ? -18.247 -4.239 29.424 1.00 84.06 94 MET A CA 1
ATOM 785 C C . MET A 1 94 ? -19.560 -3.467 29.496 1.00 84.06 94 MET A C 1
ATOM 787 O O . MET A 1 94 ? -20.025 -2.925 28.502 1.00 84.06 94 MET A O 1
ATOM 791 N N . LYS A 1 95 ? -20.112 -3.326 30.707 1.00 80.69 95 LYS A N 1
ATOM 792 C CA . LYS A 1 95 ? -21.269 -2.442 30.951 1.00 80.69 95 LYS A CA 1
ATOM 793 C C . LYS A 1 95 ? -20.949 -0.963 30.722 1.00 80.69 95 LYS A C 1
ATOM 795 O O . LYS A 1 95 ? -21.842 -0.180 30.440 1.00 80.69 95 LYS A O 1
ATOM 800 N N . LYS A 1 96 ? -19.684 -0.582 30.915 1.00 81.81 96 LYS A N 1
ATOM 801 C CA . LYS A 1 96 ? -19.152 0.755 30.650 1.00 81.81 96 LYS A CA 1
ATOM 802 C C . LYS A 1 96 ? -17.781 0.611 30.010 1.00 81.81 96 LYS A C 1
ATOM 804 O O . LYS A 1 96 ? -16.905 -0.026 30.595 1.00 81.81 96 LYS A O 1
ATOM 809 N N . VAL A 1 97 ? -17.601 1.190 28.827 1.00 81.56 97 VAL A N 1
ATOM 810 C CA . VAL A 1 97 ? -16.348 1.112 28.070 1.00 81.56 97 VAL A CA 1
ATOM 811 C C . VAL A 1 97 ? -15.400 2.236 28.496 1.00 81.56 97 VAL A C 1
ATOM 813 O O . VAL A 1 97 ? -15.725 3.409 28.318 1.00 81.56 97 VAL A O 1
ATOM 816 N N . PRO A 1 98 ? -14.205 1.914 29.024 1.00 83.69 98 PRO A N 1
ATOM 817 C CA . PRO A 1 98 ? -13.211 2.928 29.352 1.00 83.69 98 PRO A CA 1
ATOM 818 C C . PRO A 1 98 ? -12.703 3.645 28.093 1.00 83.69 98 PRO A C 1
ATOM 820 O O . PRO A 1 98 ? -12.259 2.992 27.141 1.00 83.69 98 PRO A O 1
ATOM 823 N N . ARG A 1 99 ? -12.692 4.987 28.095 1.00 80.50 99 ARG A N 1
ATOM 824 C CA . ARG A 1 99 ? -12.264 5.774 26.924 1.00 80.50 99 ARG A CA 1
ATOM 825 C C . ARG A 1 99 ? -10.831 5.479 26.497 1.00 80.50 99 ARG A C 1
ATOM 827 O O . ARG A 1 99 ? -10.568 5.364 25.309 1.00 80.50 99 ARG A O 1
ATOM 834 N N . ASN A 1 100 ? -9.917 5.249 27.438 1.00 81.94 100 ASN A N 1
ATOM 835 C CA . ASN A 1 100 ? -8.539 4.862 27.120 1.00 81.94 100 ASN A CA 1
ATOM 836 C C . ASN A 1 100 ? -8.452 3.552 26.305 1.00 81.94 100 ASN A C 1
ATOM 838 O O . ASN A 1 100 ? -7.603 3.428 25.421 1.00 81.94 100 ASN A O 1
ATOM 842 N N . LYS A 1 101 ? -9.331 2.573 26.564 1.00 84.62 101 LYS A N 1
ATOM 843 C CA . LYS A 1 101 ? -9.413 1.338 25.775 1.00 84.62 101 LYS A CA 1
ATOM 844 C C . LYS A 1 101 ? -10.015 1.608 24.398 1.00 84.62 101 LYS A C 1
ATOM 846 O O . LYS A 1 101 ? -9.500 1.088 23.412 1.00 84.62 101 LYS A O 1
ATOM 851 N N . TYR A 1 102 ? -11.043 2.449 24.320 1.00 84.75 102 TYR A N 1
ATOM 852 C CA . TYR A 1 102 ? -11.653 2.843 23.050 1.00 84.75 102 TYR A CA 1
ATOM 853 C C . TYR A 1 102 ? -10.698 3.643 22.151 1.00 84.75 102 TYR A C 1
ATOM 855 O O . TYR A 1 102 ? -10.545 3.319 20.977 1.00 84.75 102 TYR A O 1
ATOM 863 N N . VAL A 1 103 ? -9.957 4.607 22.703 1.00 83.00 103 VAL A N 1
ATOM 864 C CA . VAL A 1 103 ? -8.918 5.354 21.975 1.00 83.00 103 VAL A CA 1
ATOM 865 C C . VAL A 1 103 ? -7.870 4.400 21.404 1.00 83.00 103 VAL A C 1
ATOM 867 O O . VAL A 1 103 ? -7.520 4.510 20.234 1.00 83.00 103 VAL A O 1
ATOM 870 N N . ARG A 1 104 ? -7.428 3.389 22.165 1.00 84.75 104 ARG A N 1
ATOM 871 C CA . ARG A 1 104 ? -6.507 2.360 21.642 1.00 84.75 104 ARG A CA 1
ATOM 872 C C . ARG A 1 104 ? -7.098 1.575 20.470 1.00 84.75 104 ARG A C 1
ATOM 874 O O . ARG A 1 104 ? -6.367 1.255 19.536 1.00 84.75 104 ARG A O 1
ATOM 881 N N . VAL A 1 105 ? -8.395 1.270 20.509 1.00 89.31 105 VAL A N 1
ATOM 882 C CA . VAL A 1 105 ? -9.108 0.652 19.382 1.00 89.31 105 VAL A CA 1
ATOM 883 C C . VAL A 1 105 ? -9.121 1.594 18.173 1.00 89.31 105 VAL A C 1
ATOM 885 O O . VAL A 1 105 ? -8.793 1.155 17.076 1.00 89.31 105 VAL A O 1
ATOM 888 N N . LYS A 1 106 ? -9.414 2.886 18.357 1.00 85.75 106 LYS A N 1
ATOM 889 C CA . LYS A 1 106 ? -9.413 3.889 17.275 1.00 85.75 106 LYS A CA 1
ATOM 890 C C . LYS A 1 106 ? -8.032 4.119 16.665 1.00 85.75 106 LYS A C 1
ATOM 892 O O . LYS A 1 106 ? -7.908 4.197 15.447 1.00 85.75 106 LYS A O 1
ATOM 897 N N . MET A 1 107 ? -6.981 4.153 17.481 1.00 83.00 107 MET A N 1
ATOM 898 C CA . MET A 1 107 ? -5.603 4.207 16.985 1.00 83.00 107 MET A CA 1
ATOM 899 C C . MET A 1 107 ? -5.270 2.974 16.139 1.00 83.00 107 MET A C 1
ATOM 901 O O . MET A 1 107 ? -4.617 3.092 15.105 1.00 83.00 107 MET A O 1
ATOM 905 N N . LEU A 1 108 ? -5.731 1.793 16.557 1.00 88.12 108 LEU A N 1
ATOM 906 C CA . LEU A 1 108 ? -5.525 0.556 15.810 1.00 88.12 108 LEU A CA 1
ATOM 907 C C . LEU A 1 108 ? -6.344 0.519 14.504 1.00 88.12 108 LEU A C 1
ATOM 909 O O . LEU A 1 108 ? -5.818 0.063 13.494 1.00 88.12 108 LEU A O 1
ATOM 913 N N . ASP A 1 109 ? -7.575 1.041 14.502 1.00 88.62 109 ASP A N 1
ATOM 914 C CA . ASP A 1 109 ? -8.412 1.236 13.303 1.00 88.62 109 ASP A CA 1
ATOM 915 C C . ASP A 1 109 ? -7.700 2.137 12.284 1.00 88.62 109 ASP A C 1
ATOM 917 O O . ASP A 1 109 ? -7.524 1.759 11.126 1.00 88.62 109 ASP A O 1
ATOM 921 N N . ASN A 1 110 ? -7.179 3.282 12.734 1.00 83.19 110 ASN A N 1
ATOM 922 C CA . ASN A 1 110 ? -6.403 4.193 11.890 1.00 83.19 110 ASN A CA 1
ATOM 923 C C . ASN A 1 110 ? -5.130 3.538 11.330 1.00 83.19 110 ASN A C 1
ATOM 925 O O . ASN A 1 110 ? -4.793 3.752 10.169 1.00 83.19 110 ASN A O 1
ATOM 929 N N . GLN A 1 111 ? -4.436 2.712 12.120 1.00 82.69 111 GLN A N 1
ATOM 930 C CA . GLN A 1 111 ? -3.270 1.965 11.636 1.00 82.69 111 GLN A CA 1
ATOM 931 C C . GLN A 1 111 ? -3.643 0.937 10.564 1.00 82.69 111 GLN A C 1
ATOM 933 O O . GLN A 1 111 ? -2.930 0.818 9.577 1.00 82.69 111 GLN A O 1
ATOM 938 N N . ILE A 1 112 ? -4.755 0.216 10.729 1.00 88.06 112 ILE A N 1
ATOM 939 C CA . ILE A 1 112 ? -5.238 -0.746 9.723 1.00 88.06 112 ILE A CA 1
ATOM 940 C C . ILE A 1 112 ? -5.596 -0.024 8.423 1.00 88.06 112 ILE A C 1
ATOM 942 O O . ILE A 1 112 ? -5.230 -0.471 7.344 1.00 88.06 112 ILE A O 1
ATOM 946 N N . LYS A 1 113 ? -6.265 1.121 8.533 1.00 83.88 113 LYS A N 1
ATOM 947 C CA . LYS A 1 113 ? -6.598 1.995 7.407 1.00 83.88 113 LYS A CA 1
ATOM 948 C C . LYS A 1 113 ? -5.362 2.509 6.669 1.00 83.88 113 LYS A C 1
ATOM 950 O O . LYS A 1 113 ? -5.346 2.536 5.441 1.00 83.88 113 LYS A O 1
ATOM 955 N N . LEU A 1 114 ? -4.322 2.893 7.408 1.00 79.38 114 LEU A N 1
ATOM 956 C CA . LEU A 1 114 ? -3.031 3.265 6.835 1.00 79.38 114 LEU A CA 1
ATOM 957 C C . LEU A 1 114 ? -2.378 2.079 6.112 1.00 79.38 114 LEU A C 1
ATOM 959 O O . LEU A 1 114 ? -1.898 2.248 4.994 1.00 79.38 114 LEU A O 1
ATOM 963 N N . ASP A 1 115 ? -2.391 0.890 6.724 1.00 82.69 115 ASP A N 1
ATOM 964 C CA . ASP A 1 115 ? -1.881 -0.339 6.107 1.00 82.69 115 ASP A CA 1
ATOM 965 C C . ASP A 1 115 ? -2.643 -0.655 4.797 1.00 82.69 115 ASP A C 1
ATOM 967 O O . ASP A 1 115 ? -2.017 -0.999 3.795 1.00 82.69 115 ASP A O 1
ATOM 971 N N . ASP A 1 116 ? -3.970 -0.479 4.763 1.00 85.44 116 ASP A N 1
ATOM 972 C CA . ASP A 1 116 ? -4.803 -0.679 3.565 1.00 85.44 116 ASP A CA 1
ATOM 973 C C . ASP A 1 116 ? -4.453 0.335 2.453 1.00 85.44 116 ASP A C 1
ATOM 975 O O . ASP A 1 116 ? -4.260 -0.045 1.295 1.00 85.44 116 ASP A O 1
ATOM 979 N N . ALA A 1 117 ? -4.285 1.618 2.791 1.00 80.06 117 ALA A N 1
ATOM 980 C CA . ALA A 1 117 ? -3.859 2.645 1.834 1.00 80.06 117 ALA A CA 1
ATOM 981 C C . ALA A 1 117 ? -2.449 2.377 1.275 1.00 80.06 117 ALA A C 1
ATOM 983 O O . ALA A 1 117 ? -2.209 2.539 0.076 1.00 80.06 117 ALA A O 1
ATOM 984 N N . LEU A 1 118 ? -1.526 1.924 2.128 1.00 78.56 118 LEU A N 1
ATOM 985 C CA . LEU A 1 118 ? -0.173 1.519 1.744 1.00 78.56 118 LEU A CA 1
ATOM 986 C C . LEU A 1 118 ? -0.173 0.336 0.778 1.00 78.56 118 LEU A C 1
ATOM 988 O O . LEU A 1 118 ? 0.548 0.360 -0.221 1.00 78.56 118 LEU A O 1
ATOM 992 N N . LEU A 1 119 ? -0.977 -0.688 1.068 1.00 86.25 119 LEU A N 1
ATOM 993 C CA . LEU A 1 119 ? -1.131 -1.854 0.202 1.00 86.25 119 LEU A CA 1
ATOM 994 C C . LEU A 1 119 ? -1.624 -1.437 -1.182 1.00 86.25 119 LEU A C 1
ATOM 996 O O . LEU A 1 119 ? -0.987 -1.777 -2.178 1.00 86.25 119 LEU A O 1
ATOM 1000 N N . HIS A 1 120 ? -2.676 -0.621 -1.241 1.00 84.00 120 HIS A N 1
ATOM 1001 C CA . HIS A 1 120 ? -3.186 -0.098 -2.505 1.00 84.00 120 HIS A CA 1
ATOM 1002 C C . HIS A 1 120 ? -2.150 0.742 -3.263 1.00 84.00 120 HIS A C 1
ATOM 1004 O O . HIS A 1 120 ? -2.064 0.653 -4.489 1.00 84.00 120 HIS A O 1
ATOM 1010 N N . ALA A 1 121 ? -1.346 1.549 -2.568 1.00 80.44 121 ALA A N 1
ATOM 1011 C CA . ALA A 1 121 ? -0.281 2.329 -3.193 1.00 80.44 121 ALA A CA 1
ATOM 1012 C C . ALA A 1 121 ? 0.789 1.425 -3.826 1.00 80.44 121 ALA A C 1
ATOM 1014 O O . ALA A 1 121 ? 1.173 1.624 -4.981 1.00 80.44 121 ALA A O 1
ATOM 1015 N N . LEU A 1 122 ? 1.249 0.420 -3.074 1.00 84.75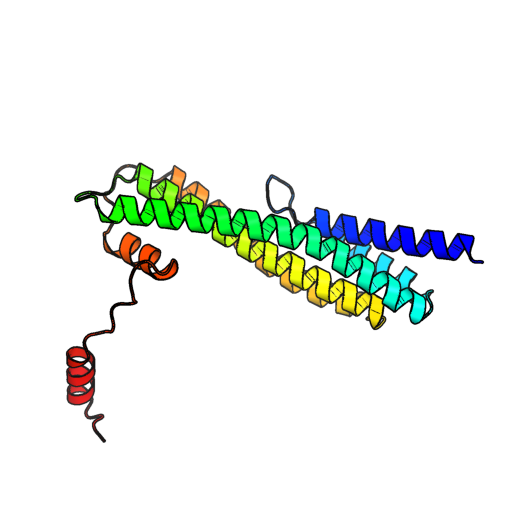 122 LEU A N 1
ATOM 1016 C CA . LEU A 1 122 ? 2.266 -0.538 -3.506 1.00 84.75 122 LEU A CA 1
ATOM 1017 C C . LEU A 1 122 ? 1.791 -1.380 -4.693 1.00 84.75 122 LEU A C 1
ATOM 1019 O O . LEU A 1 122 ? 2.537 -1.516 -5.661 1.00 84.75 122 LEU A O 1
ATOM 1023 N N . GLU A 1 123 ? 0.564 -1.901 -4.640 1.00 89.00 123 GLU A N 1
ATOM 1024 C CA . GLU A 1 123 ? -0.051 -2.683 -5.722 1.00 89.00 123 GLU A CA 1
ATOM 1025 C C . GLU A 1 123 ? -0.160 -1.859 -7.009 1.00 89.00 123 GLU A C 1
ATOM 1027 O O . GLU A 1 123 ? 0.288 -2.292 -8.066 1.00 89.00 123 GLU A O 1
ATOM 1032 N N . ASN A 1 124 ? -0.655 -0.623 -6.919 1.00 85.00 124 ASN A N 1
ATOM 1033 C CA . ASN A 1 124 ? -0.766 0.243 -8.090 1.00 85.00 124 ASN A CA 1
ATOM 1034 C C . ASN A 1 124 ? 0.601 0.610 -8.681 1.00 85.00 124 ASN A C 1
ATOM 1036 O O . ASN A 1 124 ? 0.772 0.603 -9.899 1.00 85.00 124 ASN A O 1
ATOM 1040 N N . ILE A 1 125 ? 1.590 0.946 -7.846 1.00 83.75 125 ILE A N 1
ATOM 1041 C CA . ILE A 1 125 ? 2.928 1.309 -8.334 1.00 83.75 125 ILE A CA 1
ATOM 1042 C C . ILE A 1 125 ? 3.614 0.105 -8.977 1.00 83.75 125 ILE A C 1
ATOM 1044 O O . ILE A 1 125 ? 4.240 0.266 -10.027 1.00 83.75 125 ILE A O 1
ATOM 1048 N N . ARG A 1 126 ? 3.455 -1.091 -8.401 1.00 90.38 126 ARG A N 1
ATOM 1049 C CA . ARG A 1 126 ? 3.882 -2.348 -9.020 1.00 90.38 126 ARG A CA 1
ATOM 1050 C C . ARG A 1 126 ? 3.260 -2.501 -10.401 1.00 90.38 126 ARG A C 1
ATOM 1052 O O . ARG A 1 126 ? 3.999 -2.634 -11.371 1.00 90.38 126 ARG A O 1
ATOM 1059 N N . ASP A 1 127 ? 1.937 -2.422 -10.498 1.00 88.56 127 ASP A N 1
ATOM 1060 C CA . ASP A 1 127 ? 1.214 -2.644 -11.751 1.00 88.56 127 ASP A CA 1
ATOM 1061 C C . ASP A 1 127 ? 1.634 -1.627 -12.823 1.00 88.56 127 ASP A C 1
ATOM 1063 O O . ASP A 1 127 ? 1.869 -1.993 -13.974 1.00 88.56 127 ASP A O 1
ATOM 1067 N N . ILE A 1 128 ? 1.826 -0.358 -12.446 1.00 84.38 128 ILE A N 1
ATOM 1068 C CA . ILE A 1 128 ? 2.313 0.684 -13.359 1.00 84.38 128 ILE A CA 1
ATOM 1069 C C . ILE A 1 128 ? 3.752 0.409 -13.804 1.00 84.38 128 ILE A C 1
ATOM 1071 O O . ILE A 1 128 ? 4.070 0.590 -14.980 1.00 84.38 128 ILE A O 1
ATOM 1075 N N . LEU A 1 129 ? 4.637 -0.014 -12.899 1.00 86.12 129 LEU A N 1
ATOM 1076 C CA . LEU A 1 129 ? 6.023 -0.337 -13.239 1.00 86.12 129 LEU A CA 1
ATOM 1077 C C . LEU A 1 129 ? 6.116 -1.566 -14.144 1.00 86.12 129 LEU A C 1
ATOM 1079 O O . LEU A 1 129 ? 6.862 -1.534 -15.123 1.00 86.12 129 LEU A O 1
ATOM 1083 N N . VAL A 1 130 ? 5.348 -2.614 -13.846 1.00 91.00 130 VAL A N 1
ATOM 1084 C CA . VAL A 1 130 ? 5.237 -3.826 -14.666 1.00 91.00 130 VAL A CA 1
ATOM 1085 C C . VAL A 1 130 ? 4.719 -3.461 -16.058 1.00 91.00 130 VAL A C 1
ATOM 1087 O O . VAL A 1 130 ? 5.369 -3.803 -17.043 1.00 91.00 130 VAL A O 1
ATOM 1090 N N . ASP A 1 131 ? 3.639 -2.679 -16.155 1.00 85.62 131 ASP A N 1
ATOM 1091 C CA . ASP A 1 131 ? 3.074 -2.184 -17.422 1.00 85.62 131 ASP A CA 1
ATOM 1092 C C . ASP A 1 131 ? 4.095 -1.346 -18.211 1.00 85.62 131 ASP A C 1
ATOM 1094 O O . ASP A 1 131 ? 4.327 -1.577 -19.399 1.00 85.62 131 ASP A O 1
ATOM 1098 N N . THR A 1 132 ? 4.785 -0.423 -17.535 1.00 82.62 132 THR A N 1
ATOM 1099 C CA . THR A 1 132 ? 5.820 0.437 -18.134 1.00 82.62 132 THR A CA 1
ATOM 1100 C C . THR A 1 132 ? 6.970 -0.382 -18.700 1.00 82.62 132 THR A C 1
ATOM 1102 O O . THR A 1 132 ? 7.430 -0.126 -19.813 1.00 82.62 132 THR A O 1
ATOM 1105 N N . VAL A 1 133 ? 7.433 -1.384 -17.956 1.00 86.62 133 VAL A N 1
ATOM 1106 C CA . VAL A 1 133 ? 8.552 -2.235 -18.365 1.00 86.62 133 VAL A CA 1
ATOM 1107 C C . VAL A 1 133 ? 8.132 -3.178 -19.481 1.00 86.62 133 VAL A C 1
ATOM 1109 O O . VAL A 1 133 ? 8.843 -3.277 -20.477 1.00 86.62 133 VAL A O 1
ATOM 1112 N N . GLN A 1 134 ? 6.987 -3.840 -19.340 1.00 87.50 134 GLN A N 1
ATOM 1113 C CA . GLN A 1 134 ? 6.535 -4.874 -20.261 1.00 87.50 134 GLN A CA 1
ATOM 1114 C C . GLN A 1 134 ? 6.052 -4.284 -21.589 1.00 87.50 134 GLN A C 1
ATOM 1116 O O . GLN A 1 134 ? 6.504 -4.693 -22.658 1.00 87.50 134 GLN A O 1
ATOM 1121 N N . ARG A 1 135 ? 5.171 -3.279 -21.532 1.00 82.00 135 ARG A N 1
ATOM 1122 C CA . ARG A 1 135 ? 4.543 -2.684 -22.721 1.00 82.00 135 ARG A CA 1
ATOM 1123 C C . ARG A 1 135 ? 5.332 -1.513 -23.298 1.00 82.00 135 ARG A C 1
ATOM 1125 O O . ARG A 1 135 ? 5.071 -1.104 -24.423 1.00 82.00 135 ARG A O 1
ATOM 1132 N N . GLY A 1 136 ? 6.326 -0.998 -22.570 1.00 74.31 136 GLY A N 1
ATOM 1133 C CA . GLY A 1 136 ? 7.086 0.180 -22.991 1.00 74.31 136 GLY A CA 1
ATOM 1134 C C . GLY A 1 136 ? 6.254 1.462 -22.938 1.00 74.31 136 GLY A C 1
ATOM 1135 O O . GLY A 1 136 ? 6.378 2.296 -23.832 1.00 74.31 136 GLY A O 1
ATOM 1136 N N . VAL A 1 137 ? 5.388 1.598 -21.926 1.00 73.94 137 VAL A N 1
ATOM 1137 C CA . VAL A 1 137 ? 4.593 2.817 -21.700 1.00 73.94 137 VAL A CA 1
ATOM 1138 C C . VAL A 1 137 ? 5.525 4.016 -21.538 1.00 73.94 137 VAL A C 1
ATOM 1140 O O . VAL A 1 137 ? 6.588 3.916 -20.919 1.00 73.94 137 VAL A O 1
ATOM 1143 N N . ASP A 1 138 ? 5.138 5.158 -22.102 1.00 74.62 138 ASP A N 1
ATOM 1144 C CA . ASP A 1 138 ? 5.943 6.364 -22.000 1.00 74.62 138 ASP A CA 1
ATOM 1145 C C . ASP A 1 138 ? 5.983 6.904 -20.548 1.00 74.62 138 ASP A C 1
ATOM 1147 O O . ASP A 1 138 ? 5.040 6.717 -19.767 1.00 74.62 138 ASP A O 1
ATOM 1151 N N . PRO A 1 139 ? 7.072 7.596 -20.167 1.00 69.00 139 PRO A N 1
ATOM 1152 C CA . PRO A 1 139 ? 7.254 8.124 -18.820 1.00 69.00 139 PRO A CA 1
ATOM 1153 C C . PRO A 1 139 ? 6.134 9.025 -18.296 1.00 69.00 139 PRO A C 1
ATOM 1155 O O . PRO A 1 139 ? 5.903 9.037 -17.089 1.00 69.00 139 PRO A O 1
ATOM 1158 N N . GLU A 1 140 ? 5.496 9.826 -19.154 1.00 75.38 140 GLU A N 1
ATOM 1159 C CA . GLU A 1 140 ? 4.504 10.818 -18.723 1.00 75.38 140 GLU A CA 1
ATOM 1160 C C . GLU A 1 140 ? 3.174 10.131 -18.403 1.00 75.38 140 GLU A C 1
ATOM 1162 O O . GLU A 1 140 ? 2.557 10.430 -17.377 1.00 75.38 140 GLU A O 1
ATOM 1167 N N . THR A 1 141 ? 2.784 9.130 -19.198 1.00 75.88 141 THR A N 1
ATOM 1168 C CA . THR A 1 141 ? 1.630 8.272 -18.895 1.00 75.88 141 THR A CA 1
ATOM 1169 C C . THR A 1 141 ? 1.848 7.473 -17.608 1.00 75.88 141 THR A C 1
ATOM 1171 O O . THR A 1 141 ? 0.960 7.420 -16.753 1.00 75.88 141 THR A O 1
ATOM 1174 N N . ALA A 1 142 ? 3.034 6.882 -17.423 1.00 70.50 142 ALA A N 1
ATOM 1175 C CA . ALA A 1 142 ? 3.377 6.176 -16.186 1.00 70.50 142 ALA A CA 1
ATOM 1176 C C . ALA A 1 142 ? 3.361 7.120 -14.970 1.00 70.50 142 ALA A C 1
ATOM 1178 O O . ALA A 1 142 ? 2.802 6.790 -13.923 1.00 70.50 142 ALA A O 1
ATOM 1179 N N . TRP A 1 143 ? 3.916 8.325 -15.126 1.00 72.38 143 TRP A N 1
ATOM 1180 C CA . TRP A 1 143 ? 3.925 9.354 -14.090 1.00 72.38 143 TRP A CA 1
ATOM 1181 C C . TRP A 1 143 ? 2.520 9.812 -13.700 1.00 72.38 143 TRP A C 1
ATOM 1183 O O . TRP A 1 143 ? 2.230 9.878 -12.511 1.00 72.38 143 TRP A O 1
ATOM 1193 N N . SER A 1 144 ? 1.635 10.077 -14.664 1.00 73.12 144 SER A N 1
ATOM 1194 C CA . SER A 1 144 ? 0.253 10.494 -14.389 1.00 73.12 144 SER A CA 1
ATOM 1195 C C . SER A 1 144 ? -0.499 9.462 -13.541 1.00 73.12 144 SER A C 1
ATOM 1197 O O . SER A 1 144 ? -1.179 9.826 -12.578 1.00 73.12 144 SER A O 1
ATOM 1199 N N . LYS A 1 145 ? -0.321 8.168 -13.847 1.00 71.88 145 LYS A N 1
ATOM 1200 C CA . LYS A 1 145 ? -0.917 7.072 -13.071 1.00 71.88 145 LYS A CA 1
ATOM 1201 C C . LYS A 1 145 ? -0.354 7.014 -11.646 1.00 71.88 145 LYS A C 1
ATOM 1203 O O . LYS A 1 145 ? -1.132 6.907 -10.702 1.00 71.88 145 LYS A O 1
ATOM 1208 N N . VAL A 1 146 ? 0.971 7.117 -11.480 1.00 68.69 146 VAL A N 1
ATOM 1209 C CA . VAL A 1 146 ? 1.600 7.066 -10.147 1.00 68.69 146 VAL A CA 1
ATOM 1210 C C . VAL A 1 146 ? 1.225 8.287 -9.316 1.00 68.69 146 VAL A C 1
ATOM 1212 O O . VAL A 1 146 ? 0.813 8.119 -8.174 1.00 68.69 146 VAL A O 1
ATOM 1215 N N . PHE A 1 147 ? 1.292 9.488 -9.897 1.00 69.75 147 PHE A N 1
ATOM 1216 C CA . PHE A 1 147 ? 0.976 10.749 -9.227 1.00 69.75 147 PHE A CA 1
ATOM 1217 C C . PHE A 1 147 ? -0.409 10.710 -8.578 1.00 69.75 147 PHE A C 1
ATOM 1219 O O . PHE A 1 147 ? -0.528 10.963 -7.380 1.00 69.75 147 PHE A O 1
ATOM 1226 N N . ARG A 1 148 ? -1.433 10.294 -9.336 1.00 68.75 148 ARG A N 1
ATOM 1227 C CA . ARG A 1 148 ? -2.815 10.203 -8.845 1.00 68.75 148 ARG A CA 1
ATOM 1228 C C . ARG A 1 148 ? -2.947 9.262 -7.647 1.00 68.75 148 ARG A C 1
ATOM 1230 O O . ARG A 1 148 ? -3.655 9.572 -6.696 1.00 68.75 148 ARG A O 1
ATOM 1237 N N . VAL A 1 149 ? -2.272 8.115 -7.686 1.00 64.44 149 VAL A N 1
ATOM 1238 C CA . VAL A 1 149 ? -2.298 7.133 -6.592 1.00 64.44 149 VAL A CA 1
ATOM 1239 C C . VAL A 1 149 ? -1.598 7.694 -5.360 1.00 64.44 149 VAL A C 1
ATOM 1241 O O . VAL A 1 149 ? -2.133 7.630 -4.256 1.00 64.44 149 VAL A O 1
ATOM 1244 N N . THR A 1 150 ? -0.415 8.274 -5.544 1.00 66.06 150 THR A N 1
ATOM 1245 C CA . THR A 1 150 ? 0.376 8.814 -4.440 1.00 66.06 150 THR A CA 1
ATOM 1246 C C . THR A 1 150 ? -0.279 10.037 -3.797 1.00 66.06 150 THR A C 1
ATOM 1248 O O . THR A 1 150 ? -0.222 10.160 -2.583 1.00 66.06 150 THR A O 1
ATOM 1251 N N . GLU A 1 151 ? -0.951 10.900 -4.564 1.00 67.19 151 GLU A N 1
ATOM 1252 C CA . GLU A 1 151 ? -1.673 12.075 -4.053 1.00 67.19 151 GLU A CA 1
ATOM 1253 C C . GLU A 1 151 ? -2.863 11.674 -3.168 1.00 67.19 151 GLU A C 1
ATOM 1255 O O . GLU A 1 151 ? -3.002 12.178 -2.054 1.00 67.19 151 GLU A O 1
ATOM 1260 N N . VAL A 1 152 ? -3.670 10.700 -3.611 1.00 63.16 152 VAL A N 1
ATOM 1261 C CA . VAL A 1 152 ? -4.790 10.156 -2.820 1.00 63.16 152 VAL A CA 1
ATOM 1262 C C . VAL A 1 152 ? -4.292 9.557 -1.505 1.00 63.16 152 VAL A C 1
ATOM 1264 O O . VAL A 1 152 ? -4.887 9.774 -0.450 1.00 63.16 152 VAL A O 1
ATOM 1267 N N . VAL A 1 153 ? -3.183 8.821 -1.559 1.00 63.38 153 VAL A N 1
ATOM 1268 C CA . VAL A 1 153 ? -2.583 8.182 -0.386 1.00 63.38 153 VAL A CA 1
ATOM 1269 C C . VAL A 1 153 ? -2.007 9.228 0.567 1.00 63.38 153 VAL A C 1
ATOM 1271 O O . VAL A 1 153 ? -2.290 9.167 1.758 1.00 63.38 153 VAL A O 1
ATOM 1274 N N . THR A 1 154 ? -1.261 10.217 0.068 1.00 66.00 154 THR A N 1
ATOM 1275 C CA . THR A 1 154 ? -0.719 11.310 0.890 1.00 66.00 154 THR A CA 1
ATOM 1276 C C . THR A 1 154 ? -1.829 12.093 1.589 1.00 66.00 154 THR A C 1
ATOM 1278 O O . THR A 1 154 ? -1.757 12.246 2.805 1.00 66.00 154 THR A O 1
ATOM 1281 N N . GLY A 1 155 ? -2.891 12.486 0.876 1.00 62.88 155 GLY A N 1
ATOM 1282 C CA . GLY A 1 155 ? -4.028 13.180 1.491 1.00 62.88 155 GLY A CA 1
ATOM 1283 C C . GLY A 1 155 ? -4.748 12.330 2.545 1.00 62.88 155 GLY A C 1
ATOM 1284 O O . GLY A 1 155 ? -5.184 12.839 3.577 1.00 62.88 155 GLY A O 1
ATOM 1285 N N . TYR A 1 156 ? -4.823 11.011 2.338 1.00 59.72 156 TYR A N 1
ATOM 1286 C CA . TYR A 1 156 ? -5.377 10.097 3.336 1.00 59.72 156 TYR A CA 1
ATOM 1287 C C . TYR A 1 156 ? -4.513 10.007 4.600 1.00 59.72 156 TYR A C 1
ATOM 1289 O O . TYR A 1 156 ? -5.049 10.029 5.708 1.00 59.72 156 TYR A O 1
ATOM 1297 N N . VAL A 1 157 ? -3.186 9.925 4.449 1.00 62.25 157 VAL A N 1
ATOM 1298 C CA . VAL A 1 157 ? -2.244 9.875 5.580 1.00 62.25 157 VAL A CA 1
ATOM 1299 C C . VAL A 1 157 ? -2.243 11.176 6.369 1.00 62.25 157 VAL A C 1
ATOM 1301 O O . VAL A 1 157 ? -2.296 11.126 7.595 1.00 62.25 157 VAL A O 1
ATOM 1304 N N . GLU A 1 158 ? -2.224 12.328 5.700 1.00 63.72 158 GLU A N 1
ATOM 1305 C CA . GLU A 1 158 ? -2.294 13.637 6.364 1.00 63.72 158 GLU A CA 1
ATOM 1306 C C . GLU A 1 158 ? -3.574 13.747 7.203 1.00 63.72 158 GLU A C 1
ATOM 1308 O O . GLU A 1 158 ? -3.502 13.985 8.409 1.00 63.72 158 GLU A O 1
ATOM 1313 N N . GLY A 1 159 ? -4.728 13.385 6.630 1.00 61.97 159 GLY A N 1
ATOM 1314 C CA . GLY A 1 159 ? -5.991 13.368 7.368 1.00 61.97 159 GLY A CA 1
ATOM 1315 C C . GLY A 1 159 ? -6.084 12.298 8.468 1.00 61.97 159 GLY A C 1
ATOM 1316 O O . GLY A 1 159 ? -6.945 12.402 9.344 1.00 61.97 159 GLY A O 1
ATOM 1317 N N . LEU A 1 160 ? -5.268 11.237 8.445 1.00 61.59 160 LEU A N 1
ATOM 1318 C CA . LEU A 1 160 ? -5.181 10.256 9.539 1.00 61.59 160 LEU A CA 1
ATOM 1319 C C . LEU A 1 160 ? -4.299 10.755 10.691 1.00 61.59 160 LEU A C 1
ATOM 1321 O O . LEU A 1 160 ? -4.632 10.492 11.848 1.00 61.59 160 LEU A O 1
ATOM 1325 N N . THR A 1 161 ? -3.213 11.467 10.385 1.00 59.88 161 THR A N 1
ATOM 1326 C CA . THR A 1 161 ? -2.310 12.071 11.377 1.00 59.88 161 THR A CA 1
ATOM 1327 C C . THR A 1 161 ? -3.026 13.165 12.163 1.00 59.88 161 THR A C 1
ATOM 1329 O O . THR A 1 161 ? -3.042 13.103 13.389 1.00 59.88 161 THR A O 1
ATOM 1332 N N . GLU A 1 162 ? -3.747 14.059 11.482 1.00 60.09 162 GLU A N 1
ATOM 1333 C CA . GLU A 1 162 ? -4.581 15.089 12.126 1.00 60.09 162 GLU A CA 1
ATOM 1334 C C . GLU A 1 162 ? -5.620 14.472 13.080 1.00 60.09 162 GLU A C 1
ATOM 1336 O O . GLU A 1 162 ? -5.841 14.942 14.195 1.00 60.09 162 GLU A O 1
ATOM 1341 N N . ARG A 1 163 ? -6.231 13.346 12.683 1.00 62.91 163 ARG A N 1
ATOM 1342 C CA . ARG A 1 163 ? -7.174 12.610 13.540 1.00 62.91 163 ARG A CA 1
ATOM 1343 C C . ARG A 1 163 ? -6.493 11.939 14.731 1.00 62.91 163 ARG A C 1
ATOM 1345 O O . ARG A 1 163 ? -7.107 11.831 15.788 1.00 62.91 163 ARG A O 1
ATOM 1352 N N . ALA A 1 164 ? -5.262 11.454 14.576 1.00 60.06 164 ALA A N 1
ATOM 1353 C CA . ALA A 1 164 ? -4.499 10.866 15.674 1.00 60.06 164 ALA A CA 1
ATOM 1354 C C . ALA A 1 164 ? -4.118 11.920 16.728 1.00 60.06 164 ALA A C 1
ATOM 1356 O O . ALA A 1 164 ? -4.241 11.640 17.920 1.00 60.06 164 ALA A O 1
ATOM 1357 N N . GLU A 1 165 ? -3.740 13.123 16.290 1.00 60.19 165 GLU A N 1
ATOM 1358 C CA . GLU A 1 165 ? -3.471 14.283 17.151 1.00 60.19 165 GLU A CA 1
ATOM 1359 C C . GLU A 1 165 ? -4.746 14.758 17.870 1.00 60.19 165 GLU A C 1
ATOM 1361 O O . GLU A 1 165 ? -4.747 14.953 19.087 1.00 60.19 165 GLU A O 1
ATOM 1366 N N . ALA A 1 166 ? -5.887 14.791 17.174 1.00 60.50 166 ALA A N 1
ATOM 1367 C CA . ALA A 1 166 ? -7.175 15.103 17.797 1.00 60.50 166 ALA A CA 1
ATOM 1368 C C . ALA A 1 166 ? -7.571 14.099 1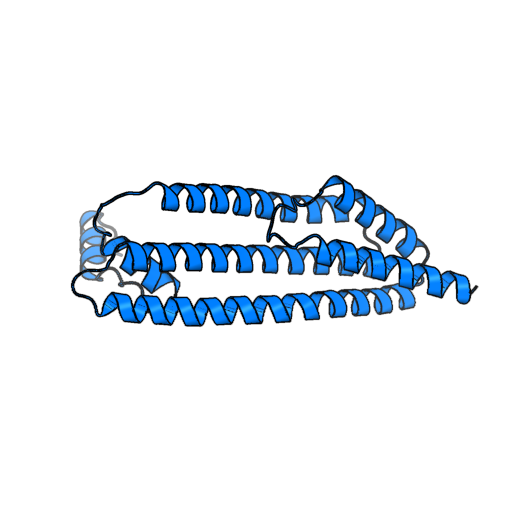8.904 1.00 60.50 166 ALA A C 1
ATOM 1370 O O . ALA A 1 166 ? -8.195 14.470 19.897 1.00 60.50 166 ALA A O 1
ATOM 1371 N N . TYR A 1 167 ? -7.185 12.820 18.788 1.00 60.38 167 TYR A N 1
ATOM 1372 C CA . TYR A 1 167 ? -7.427 11.832 19.849 1.00 60.38 167 TYR A CA 1
ATOM 1373 C C . TYR A 1 167 ? -6.520 12.005 21.071 1.00 60.38 167 TYR A C 1
ATOM 1375 O O . TYR A 1 167 ? -6.899 11.551 22.152 1.00 60.38 167 TYR A O 1
ATOM 1383 N N . THR A 1 168 ? -5.354 12.645 20.931 1.00 57.09 168 THR A N 1
ATOM 1384 C CA . THR A 1 168 ? -4.498 12.988 22.078 1.00 57.09 168 THR A CA 1
ATOM 1385 C C . THR A 1 168 ? -5.016 14.180 22.882 1.00 57.09 168 THR A C 1
ATOM 1387 O O . THR A 1 168 ? -4.689 14.282 24.061 1.00 57.09 168 THR A O 1
ATOM 1390 N N . GLU A 1 169 ? -5.860 15.028 22.290 1.00 55.34 169 GLU A N 1
ATOM 1391 C CA . GLU A 1 169 ? -6.390 16.245 22.925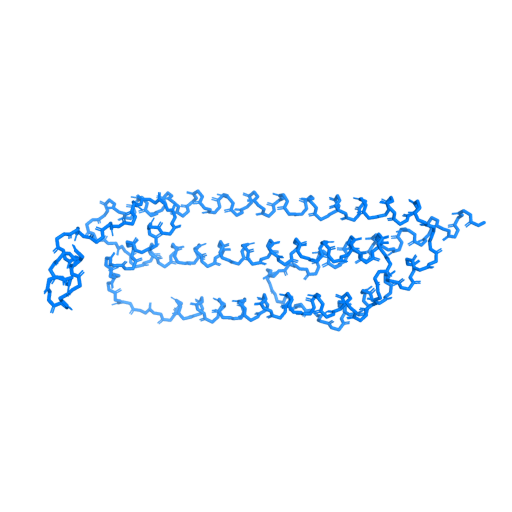 1.00 55.34 169 GLU A CA 1
ATOM 1392 C C . GLU A 1 169 ? -7.755 16.057 23.610 1.00 55.34 169 GLU A C 1
ATOM 1394 O O . GLU A 1 169 ? -8.194 16.915 24.374 1.00 55.34 169 GLU A O 1
ATOM 1399 N N . LEU A 1 170 ? -8.434 14.928 23.387 1.00 54.62 170 LEU A N 1
ATOM 1400 C CA . LEU A 1 170 ? -9.760 14.670 23.954 1.00 54.62 170 LEU A CA 1
ATOM 1401 C C . LEU A 1 170 ? -9.683 14.159 25.405 1.00 54.62 170 LEU A C 1
ATOM 1403 O O . LEU A 1 170 ? -9.407 12.980 25.651 1.00 54.62 170 LEU A O 1
ATOM 1407 N N . THR A 1 171 ? -10.004 15.031 26.363 1.00 52.06 171 THR A N 1
ATOM 1408 C CA . THR A 1 171 ? -10.200 14.705 27.782 1.00 52.06 171 THR A CA 1
ATOM 1409 C C . THR A 1 171 ? -11.674 14.434 28.133 1.00 52.06 171 THR A C 1
ATOM 1411 O O . THR A 1 171 ? -12.572 15.175 27.761 1.00 52.06 171 THR A O 1
ATOM 1414 N N . GLU A 1 172 ? -11.885 13.342 28.878 1.00 51.75 172 GLU A N 1
ATOM 1415 C CA . GLU A 1 172 ? -12.992 13.084 29.827 1.00 51.75 172 GLU A CA 1
ATOM 1416 C C . GLU A 1 172 ? -14.469 13.120 29.373 1.00 51.75 172 GLU A C 1
ATOM 1418 O O . GLU A 1 172 ? -15.334 13.527 30.142 1.00 51.75 172 GLU A O 1
ATOM 1423 N N . GLU A 1 173 ? -14.820 12.550 28.217 1.00 55.72 173 GLU A N 1
ATOM 1424 C CA . GLU A 1 173 ? -16.233 12.226 27.920 1.00 55.72 173 GLU A CA 1
ATOM 1425 C C . GLU A 1 173 ? -16.472 10.730 27.668 1.00 55.72 173 GLU A C 1
ATOM 1427 O O . GLU A 1 173 ? -15.692 10.061 26.984 1.00 55.72 173 GLU A O 1
ATOM 1432 N N . GLU A 1 174 ? -17.565 10.186 28.219 1.00 59.59 174 GLU A N 1
ATOM 1433 C CA . GLU A 1 174 ? -18.003 8.801 27.989 1.00 59.59 174 GLU A CA 1
ATOM 1434 C C . GLU A 1 174 ? -18.167 8.524 26.475 1.00 59.59 174 GLU A C 1
ATOM 1436 O O . GLU A 1 174 ? -18.538 9.394 25.689 1.00 59.59 174 GLU A O 1
ATOM 1441 N N . VAL A 1 175 ? -17.812 7.314 26.031 1.00 65.00 175 VAL A N 1
ATOM 1442 C CA . VAL A 1 175 ? -17.897 6.928 24.610 1.00 65.00 175 VAL A CA 1
ATOM 1443 C C . VAL A 1 175 ? -19.334 6.537 24.288 1.00 65.00 175 VAL A C 1
ATOM 1445 O O . VAL A 1 175 ? -19.932 5.760 25.033 1.00 65.00 175 VAL A O 1
ATOM 1448 N N . SER A 1 176 ? -19.880 7.024 23.172 1.00 68.31 176 SER A N 1
ATOM 1449 C CA . SER A 1 176 ? -21.224 6.629 22.753 1.00 68.31 176 SER A CA 1
ATOM 1450 C C . SER A 1 176 ? -21.256 5.153 22.324 1.00 68.31 176 SER A C 1
ATOM 1452 O O . SER A 1 176 ? -20.376 4.668 21.609 1.00 68.31 176 SER A O 1
ATOM 1454 N N . GLU A 1 177 ? -22.289 4.417 22.741 1.00 71.50 177 GLU A N 1
ATOM 1455 C CA . GLU A 1 177 ? -22.480 3.016 22.331 1.00 71.50 177 GLU A CA 1
ATOM 1456 C C . GLU A 1 177 ? -22.619 2.868 20.804 1.00 71.50 177 GLU A C 1
ATOM 1458 O O . GLU A 1 177 ? -22.219 1.847 20.241 1.00 71.50 177 GLU A O 1
ATOM 1463 N N . ALA A 1 178 ? -23.132 3.904 20.130 1.00 76.94 178 ALA A N 1
ATOM 1464 C CA . ALA A 1 178 ? -23.307 3.951 18.682 1.00 76.94 178 ALA A CA 1
ATOM 1465 C C . ALA A 1 178 ? -21.972 3.874 17.924 1.00 76.94 178 ALA A C 1
ATOM 1467 O O . ALA A 1 178 ? -21.848 3.088 16.985 1.00 76.94 178 ALA A O 1
ATOM 1468 N N . GLU A 1 179 ? -20.950 4.620 18.355 1.00 77.75 179 GLU A N 1
ATOM 1469 C CA . GLU A 1 179 ? -19.642 4.592 17.688 1.00 77.75 179 GLU A CA 1
ATOM 1470 C C . GLU A 1 179 ? -18.948 3.225 17.819 1.00 77.75 179 GLU A C 1
ATOM 1472 O O . GLU A 1 179 ? -18.298 2.740 16.888 1.00 77.75 179 GLU A O 1
ATOM 1477 N N . LEU A 1 180 ? -19.094 2.571 18.977 1.00 81.88 180 LEU A N 1
ATOM 1478 C CA . LEU A 1 180 ? -18.558 1.227 19.193 1.00 81.88 180 LEU A CA 1
ATOM 1479 C C . LEU A 1 180 ? -19.293 0.186 18.337 1.00 81.88 180 LEU A C 1
ATOM 1481 O O . LEU A 1 180 ? -18.672 -0.766 17.852 1.00 81.88 180 LEU A O 1
ATOM 1485 N N . GLU A 1 181 ? -20.606 0.345 18.157 1.00 83.25 181 GLU A N 1
ATOM 1486 C CA . GLU A 1 181 ? -21.425 -0.539 17.327 1.00 83.25 181 GLU A CA 1
ATOM 1487 C C . GLU A 1 181 ? -21.081 -0.408 15.837 1.00 83.25 181 GLU A C 1
ATOM 1489 O O . GLU A 1 181 ? -20.890 -1.430 15.169 1.00 83.25 181 GLU A O 1
ATOM 1494 N N . GLU A 1 182 ? -20.910 0.815 15.332 1.00 85.06 182 GLU A N 1
ATOM 1495 C CA . GLU A 1 182 ? -20.473 1.074 13.954 1.00 85.06 182 GLU A CA 1
ATOM 1496 C C . GLU A 1 182 ? -19.114 0.418 13.673 1.00 85.06 182 GLU A C 1
ATOM 1498 O O . GLU A 1 182 ? -18.952 -0.334 12.707 1.00 85.06 182 GLU A O 1
ATOM 1503 N N . LEU A 1 183 ? -18.150 0.612 14.579 1.00 84.69 183 LEU A N 1
ATOM 1504 C CA . LEU A 1 183 ? -16.821 0.021 14.451 1.00 84.69 183 LEU A CA 1
ATOM 1505 C C . LEU A 1 183 ? -16.843 -1.510 14.582 1.00 84.69 183 LEU A C 1
ATOM 1507 O O . LEU A 1 183 ? -16.103 -2.215 13.903 1.00 84.69 183 LEU A O 1
ATOM 1511 N N . SER A 1 184 ? -17.710 -2.062 15.429 1.00 84.88 184 SER A N 1
ATOM 1512 C CA . SER A 1 184 ? -17.887 -3.517 15.531 1.00 84.88 184 SER A CA 1
ATOM 1513 C C . SER A 1 184 ? -18.451 -4.114 14.241 1.00 84.88 184 SER A C 1
ATOM 1515 O O . SER A 1 184 ? -18.034 -5.199 13.825 1.00 84.88 184 SER A O 1
ATOM 1517 N N . THR A 1 185 ? -19.362 -3.395 13.588 1.00 88.31 185 THR A N 1
ATOM 1518 C CA . THR A 1 185 ? -19.965 -3.796 12.311 1.00 88.31 185 THR A CA 1
ATOM 1519 C C . THR A 1 185 ? -18.927 -3.778 11.190 1.00 88.31 185 THR A C 1
ATOM 1521 O O . THR A 1 185 ? -18.809 -4.762 10.462 1.00 88.31 185 THR A O 1
ATOM 1524 N N . SER A 1 186 ? -18.092 -2.734 11.099 1.00 87.56 186 SER A N 1
ATOM 1525 C CA . SER A 1 186 ? -17.058 -2.634 10.053 1.00 87.56 186 SER A CA 1
ATOM 1526 C C . SER A 1 186 ? -16.019 -3.765 10.104 1.00 87.56 186 SER A C 1
ATOM 1528 O O . SER A 1 186 ? -15.467 -4.152 9.075 1.00 87.56 186 SER A O 1
ATOM 1530 N N . TYR A 1 187 ? -15.795 -4.359 11.282 1.00 88.50 187 TYR A N 1
ATOM 1531 C CA . TYR A 1 187 ? -14.914 -5.519 11.453 1.00 88.50 187 TYR A CA 1
ATOM 1532 C C . TYR A 1 187 ? -15.624 -6.881 11.407 1.00 88.50 187 TYR A C 1
ATOM 1534 O O . TYR A 1 187 ? -14.954 -7.913 11.573 1.00 88.50 187 TYR A O 1
ATOM 1542 N N . GLY A 1 188 ? -16.934 -6.905 11.140 1.00 84.69 188 GLY A N 1
ATOM 1543 C CA . GLY A 1 188 ? -17.741 -8.120 11.002 1.00 84.69 188 GLY A CA 1
ATOM 1544 C C . GLY A 1 188 ? -18.020 -8.832 12.326 1.00 84.69 188 GLY A C 1
ATOM 1545 O O . GLY A 1 188 ? -18.062 -10.059 12.365 1.00 84.69 188 GLY A O 1
ATOM 1546 N N . LEU A 1 189 ? -18.127 -8.086 13.430 1.00 80.19 189 LEU A N 1
ATOM 1547 C CA . LEU A 1 189 ? -18.449 -8.637 14.755 1.00 80.19 189 LEU A CA 1
ATOM 1548 C C . LEU A 1 189 ? -19.944 -8.606 15.081 1.00 80.19 189 LEU A C 1
ATOM 1550 O O . LEU A 1 189 ? -20.379 -9.317 15.984 1.00 80.19 189 LEU A O 1
ATOM 1554 N N . LYS A 1 190 ? -20.713 -7.792 14.360 1.00 63.72 190 LYS A N 1
ATOM 1555 C CA . LYS A 1 190 ? -22.174 -7.773 14.374 1.00 63.72 190 LYS A CA 1
ATOM 1556 C C . LYS A 1 190 ? -22.651 -7.733 12.926 1.00 63.72 190 LYS A C 1
ATOM 1558 O O . LYS A 1 190 ? -22.032 -7.050 12.110 1.00 63.72 190 LYS A O 1
ATOM 1563 N N . GLU A 1 191 ? -23.717 -8.465 12.612 1.00 46.94 191 GLU A N 1
ATOM 1564 C CA . GLU A 1 191 ? -24.440 -8.236 11.360 1.00 46.94 191 GLU A CA 1
ATOM 1565 C C . GLU A 1 191 ? -24.959 -6.791 11.370 1.00 46.94 191 GLU A C 1
ATOM 1567 O O . GLU A 1 191 ? -25.376 -6.315 12.436 1.00 46.94 191 GLU A O 1
ATOM 1572 N N . PRO A 1 192 ? -24.901 -6.062 10.240 1.00 48.22 192 PRO A N 1
ATOM 1573 C CA . PRO A 1 192 ? -25.566 -4.772 10.158 1.00 48.22 192 PRO A CA 1
ATOM 1574 C C . PRO A 1 192 ? -27.019 -4.998 10.572 1.00 48.22 192 PRO A C 1
ATOM 1576 O O . PRO A 1 192 ? -27.671 -5.887 10.030 1.00 48.22 192 PRO A O 1
ATOM 1579 N N . LYS A 1 193 ? -27.505 -4.252 11.574 1.00 43.22 193 LYS A N 1
ATOM 1580 C CA . LYS A 1 193 ? -28.918 -4.301 11.963 1.00 43.22 193 LYS A CA 1
ATOM 1581 C C . LYS A 1 193 ? -29.729 -4.034 10.697 1.00 43.22 193 LYS A C 1
ATOM 1583 O O . LYS A 1 193 ? -29.760 -2.898 10.228 1.00 43.22 193 LYS A O 1
ATOM 1588 N N . GLU A 1 194 ? -30.347 -5.071 10.133 1.00 41.53 194 GLU A N 1
ATOM 1589 C CA . GLU A 1 194 ? -31.380 -4.890 9.124 1.00 41.53 194 GLU A CA 1
ATOM 1590 C C . GLU A 1 194 ? -32.408 -3.951 9.747 1.00 41.53 194 GLU A C 1
ATOM 1592 O O . GLU A 1 194 ? -32.944 -4.232 10.825 1.00 41.53 194 GLU A O 1
ATOM 1597 N N . VAL A 1 195 ? -32.628 -2.796 9.115 1.00 50.81 195 VAL A N 1
ATOM 1598 C CA . VAL A 1 195 ? -33.707 -1.894 9.514 1.00 50.81 195 VAL A CA 1
ATOM 1599 C C . VAL A 1 195 ? -34.966 -2.757 9.555 1.00 50.81 195 VAL A C 1
ATOM 1601 O O . VAL A 1 195 ? -35.282 -3.382 8.537 1.00 50.81 195 VAL A O 1
ATOM 1604 N N . PRO A 1 196 ? -35.652 -2.882 10.708 1.00 44.72 196 PRO A N 1
ATOM 1605 C CA . PRO A 1 196 ? -36.755 -3.812 10.835 1.00 44.72 196 PRO A CA 1
ATOM 1606 C C . PRO A 1 196 ? -37.741 -3.536 9.711 1.00 44.72 196 PRO A C 1
ATOM 1608 O O . PRO A 1 196 ? -38.214 -2.412 9.564 1.00 44.72 196 PRO A O 1
ATOM 1611 N N . ASN A 1 197 ? -38.071 -4.563 8.932 1.00 52.22 197 ASN A N 1
ATOM 1612 C CA . ASN A 1 197 ? -38.928 -4.476 7.745 1.00 52.22 197 ASN A CA 1
ATOM 1613 C C . ASN A 1 197 ? -40.265 -3.729 8.013 1.00 52.22 197 ASN A C 1
ATOM 1615 O O . ASN A 1 197 ? -40.889 -3.180 7.114 1.00 52.22 197 ASN A O 1
ATOM 1619 N N . LYS A 1 198 ? -40.685 -3.625 9.286 1.00 55.91 198 LYS A N 1
ATOM 1620 C CA . LYS A 1 198 ? -41.820 -2.806 9.749 1.00 55.91 198 LYS A CA 1
ATOM 1621 C C . LYS A 1 198 ? -41.634 -1.287 9.606 1.00 55.91 198 LYS A C 1
ATOM 1623 O O . LYS A 1 198 ? -42.628 -0.607 9.372 1.00 55.91 198 LYS A O 1
ATOM 1628 N N . GLU A 1 199 ? -40.430 -0.739 9.769 1.00 54.53 199 GLU A N 1
ATOM 1629 C CA . GLU A 1 199 ? -40.168 0.697 9.566 1.00 54.53 199 GLU A CA 1
ATOM 1630 C C . GLU A 1 199 ? -40.143 1.054 8.082 1.00 54.53 199 GLU A C 1
ATOM 1632 O O . GLU A 1 199 ? -40.738 2.055 7.693 1.00 54.53 199 GLU A O 1
ATOM 1637 N N . ILE A 1 200 ? -39.554 0.191 7.250 1.00 56.56 200 ILE A N 1
ATOM 1638 C CA . ILE A 1 200 ? -39.572 0.338 5.788 1.00 56.56 200 ILE A CA 1
ATOM 1639 C C . ILE A 1 200 ? -41.013 0.256 5.273 1.00 56.56 200 ILE A C 1
ATOM 1641 O O . ILE A 1 200 ? -41.439 1.129 4.524 1.00 56.56 200 ILE A O 1
ATOM 1645 N N . ARG A 1 201 ? -41.805 -0.713 5.750 1.00 56.59 201 ARG A N 1
ATOM 1646 C CA . ARG A 1 201 ? -43.220 -0.856 5.377 1.00 56.59 201 ARG A CA 1
ATOM 1647 C C . ARG A 1 201 ? -44.069 0.348 5.795 1.00 56.59 201 ARG A C 1
ATOM 1649 O O . ARG A 1 201 ? -44.823 0.861 4.984 1.00 56.59 201 ARG A O 1
ATOM 1656 N N . LYS A 1 202 ? -43.870 0.881 7.008 1.00 63.91 202 LYS A N 1
ATOM 1657 C CA . LYS A 1 202 ? -44.529 2.128 7.443 1.00 63.91 202 LYS A CA 1
ATOM 1658 C C . LYS A 1 202 ? -44.113 3.347 6.618 1.00 63.91 202 LYS A C 1
ATOM 1660 O O . LYS A 1 202 ? -44.920 4.254 6.438 1.00 63.91 202 LYS A O 1
ATOM 1665 N N . MET A 1 203 ? -42.863 3.411 6.155 1.00 58.53 203 MET A N 1
ATOM 1666 C CA . MET A 1 203 ? -42.421 4.483 5.261 1.00 58.53 203 MET A CA 1
ATOM 1667 C C . MET A 1 203 ? -43.029 4.329 3.861 1.00 58.53 203 MET A C 1
ATOM 1669 O O . MET A 1 203 ? -43.507 5.319 3.319 1.00 58.53 203 MET A O 1
ATOM 1673 N N . LEU A 1 204 ? -43.090 3.115 3.312 1.00 61.12 204 LEU A N 1
ATOM 1674 C CA . LEU A 1 204 ? -43.722 2.833 2.016 1.00 61.12 204 LEU A CA 1
ATOM 1675 C C . LEU A 1 204 ? -45.230 3.136 2.030 1.00 61.12 204 LEU A C 1
ATOM 1677 O O . LEU A 1 204 ? -45.707 3.832 1.135 1.00 61.12 204 LEU A O 1
ATOM 1681 N N . GLU A 1 205 ? -45.944 2.744 3.092 1.00 66.81 205 GLU A N 1
ATOM 1682 C CA . GLU A 1 205 ? -47.355 3.100 3.319 1.00 66.81 205 GLU A CA 1
ATOM 1683 C C . GLU A 1 205 ? -47.546 4.623 3.443 1.00 66.81 205 GLU A C 1
ATOM 1685 O O . GLU A 1 205 ? -48.486 5.188 2.885 1.00 66.81 205 GLU A O 1
ATOM 1690 N N . LYS A 1 206 ? -46.636 5.324 4.138 1.00 69.38 206 LYS A N 1
ATOM 1691 C CA . LYS A 1 206 ? -46.700 6.787 4.314 1.00 69.38 206 LYS A CA 1
ATOM 1692 C C . LYS A 1 206 ? -46.459 7.559 3.011 1.00 69.38 206 LYS A C 1
ATOM 1694 O O . LYS A 1 206 ? -46.984 8.662 2.867 1.00 69.38 206 LYS A O 1
ATOM 1699 N N . TYR A 1 207 ? -45.667 7.009 2.093 1.00 67.81 207 TYR A N 1
ATOM 1700 C CA . TYR A 1 207 ? -45.349 7.631 0.804 1.00 67.81 207 TYR A CA 1
ATOM 1701 C C . TYR A 1 207 ? -46.167 7.073 -0.373 1.00 67.81 207 TYR A C 1
ATOM 1703 O O . TYR A 1 207 ? -45.970 7.526 -1.497 1.00 67.81 207 TYR A O 1
ATOM 1711 N N . GLY A 1 208 ? -47.106 6.151 -0.129 1.00 47.03 208 GLY A N 1
ATOM 1712 C CA . GLY A 1 208 ? -48.007 5.612 -1.155 1.00 47.03 208 GLY A CA 1
ATOM 1713 C C . GLY A 1 208 ? -47.297 4.821 -2.257 1.00 47.03 208 GLY A C 1
ATOM 1714 O O . GLY A 1 208 ? -47.771 4.805 -3.388 1.00 47.03 208 GLY A O 1
ATOM 1715 N N . LEU A 1 209 ? -46.153 4.207 -1.944 1.00 56.97 209 LEU A N 1
ATOM 1716 C CA . LEU A 1 209 ? -45.322 3.439 -2.878 1.00 56.97 209 LEU A CA 1
ATOM 1717 C C . LEU A 1 209 ? -45.512 1.928 -2.669 1.00 56.97 209 LEU A C 1
ATOM 1719 O O . LEU A 1 209 ? -44.536 1.191 -2.535 1.00 56.97 209 LEU A O 1
ATOM 1723 N N . GLU A 1 210 ? -46.759 1.474 -2.580 1.00 49.56 210 GLU A N 1
ATOM 1724 C CA . GLU A 1 210 ? -47.073 0.048 -2.708 1.00 49.56 210 GLU A CA 1
ATOM 1725 C C . GLU A 1 210 ? -47.433 -0.227 -4.180 1.00 49.56 210 GLU A C 1
ATOM 1727 O O . GLU A 1 210 ? -48.327 0.429 -4.717 1.00 49.56 210 GLU A O 1
ATOM 1732 N N . GLU A 1 211 ? -46.701 -1.136 -4.841 1.00 40.44 211 GLU A N 1
ATOM 1733 C CA . GLU A 1 211 ? -47.159 -1.807 -6.076 1.00 40.44 211 GLU A CA 1
ATOM 1734 C C . GLU A 1 211 ? -48.238 -2.847 -5.753 1.00 40.44 211 GLU A C 1
ATOM 1736 O O . GLU A 1 211 ? -48.064 -3.587 -4.753 1.00 40.44 211 GLU A O 1
#

pLDDT: mean 76.44, std 14.11, range [40.44, 95.12]

Sequence (211 aa):
MVLKQRGRTKKILERAKRLRDMIELSGDRRIDMKTIRLTLREIANDVAKLSEIERDRLARQIDDLFEEKIAILRGWRESRVRRIRSMLKELALMKKVPRNKYVRVKMLDNQIKLDDALLHALENIRDILVDTVQRGVDPETAWSKVFRVTEVVTGYVEGLTERAEAYTELTEEEVSEAELEELSTSYGLKEPKEVPNKEIRKMLEKYGLEE

Radius of gyration: 23.74 Å; Cα contacts (8 Å, |Δi|>4): 154; chains: 1; bounding box: 76×27×57 Å

Nearest PDB structures (foldseek):
  8gl3-assembly1_A  TM=2.713E-01  e=5.524E-02  synthetic construct
  1s94-assembly2_B  TM=5.687E-01  e=4.843E+00  Doryteuthis pealeii
  7u8p-assembly1_m  TM=3.609E-01  e=5.343E+00  Sus scrofa

Foldseek 3Di:
DVVVLVVLLVVLLVLLLVQLVLLPLPPPRQNPLVSVLVSLQSNLVSLVVDDLVSLLVSLVSSLVSLVVVLVVLVVVLVVLLVVLLVLLVVQVPDPFHDVVSVLVSVLSVLVSVLSVLSSQLSVQLSVLSSCCSNVSDHSVVSSVSNVVSSVVSSVSSVVSVVVNVVSVPDDDDGDDPVVSVVSCVVSPNDPDPDPPVVVVVVVCVVVVPDD